Protein AF-A0A6I6WAJ8-F1 (afdb_monomer)

Structure (mmCIF, N/CA/C/O backbone):
data_AF-A0A6I6WAJ8-F1
#
_entry.id   AF-A0A6I6WAJ8-F1
#
loop_
_atom_site.group_PDB
_atom_site.id
_atom_site.type_symbol
_atom_site.label_atom_id
_atom_site.label_alt_id
_atom_site.label_comp_id
_atom_site.label_asym_id
_atom_site.label_entity_id
_atom_site.label_seq_id
_atom_site.pdbx_PDB_ins_code
_atom_site.Cartn_x
_atom_site.Cartn_y
_atom_site.Cartn_z
_atom_site.occupancy
_atom_site.B_iso_or_equiv
_atom_site.auth_seq_id
_atom_site.auth_comp_id
_atom_site.auth_asym_id
_atom_site.auth_atom_id
_atom_site.pdbx_PDB_model_num
ATOM 1 N N . MET A 1 1 ? 13.429 5.564 -51.798 1.00 54.94 1 MET A N 1
ATOM 2 C CA . MET A 1 1 ? 14.214 5.473 -50.543 1.00 54.94 1 MET A CA 1
ATOM 3 C C . MET A 1 1 ? 15.372 4.527 -50.793 1.00 54.94 1 MET A C 1
ATOM 5 O O . MET A 1 1 ? 15.115 3.480 -51.368 1.00 54.94 1 MET A O 1
ATOM 9 N N . SER A 1 2 ? 16.600 4.877 -50.400 1.00 64.56 2 SER A N 1
ATOM 10 C CA . SER A 1 2 ? 17.752 3.980 -50.581 1.00 64.56 2 SER A CA 1
ATOM 11 C C . SER A 1 2 ? 17.580 2.704 -49.758 1.00 64.56 2 SER A C 1
ATOM 13 O O . SER A 1 2 ? 17.279 2.802 -48.562 1.00 64.56 2 SER A O 1
ATOM 15 N N . SER A 1 3 ? 17.792 1.537 -50.358 1.00 79.81 3 SER A N 1
ATOM 16 C CA . SER A 1 3 ? 17.734 0.257 -49.648 1.00 79.81 3 SER A CA 1
ATOM 17 C C . SER A 1 3 ? 18.936 0.057 -48.709 1.00 79.81 3 SER A C 1
ATOM 19 O O . SER A 1 3 ? 19.960 0.735 -48.816 1.00 79.81 3 SER A O 1
ATOM 21 N N . ILE A 1 4 ? 18.827 -0.891 -47.766 1.00 84.06 4 ILE A N 1
ATOM 22 C CA . ILE A 1 4 ? 19.977 -1.307 -46.941 1.00 84.06 4 ILE A CA 1
ATOM 23 C C . ILE A 1 4 ? 21.114 -1.792 -47.846 1.00 84.06 4 ILE A C 1
ATOM 25 O O . ILE A 1 4 ? 22.253 -1.407 -47.611 1.00 84.06 4 ILE A O 1
ATOM 29 N N . ALA A 1 5 ? 20.790 -2.565 -48.892 1.00 84.94 5 ALA A N 1
ATOM 30 C CA . ALA A 1 5 ? 21.739 -3.116 -49.859 1.00 84.94 5 ALA A CA 1
ATOM 31 C C . ALA A 1 5 ? 22.588 -2.019 -50.525 1.00 84.94 5 ALA A C 1
ATOM 33 O O . ALA A 1 5 ? 23.814 -2.095 -50.492 1.00 84.94 5 ALA A O 1
ATOM 34 N N . GLU A 1 6 ? 21.959 -0.946 -51.010 1.00 85.31 6 GLU A N 1
ATOM 35 C CA . GLU A 1 6 ? 22.676 0.205 -51.580 1.00 85.31 6 GLU A CA 1
ATOM 36 C C . GLU A 1 6 ? 23.613 0.869 -50.563 1.00 85.31 6 GLU A C 1
ATOM 38 O O . GLU A 1 6 ? 24.744 1.227 -50.889 1.00 85.31 6 GLU A O 1
ATOM 43 N N . LYS A 1 7 ? 23.170 1.024 -49.307 1.00 85.56 7 LYS A N 1
ATOM 44 C CA . LYS A 1 7 ? 23.972 1.683 -48.262 1.00 85.56 7 LYS A CA 1
ATOM 45 C C . LYS A 1 7 ? 25.196 0.890 -47.824 1.00 85.56 7 LYS A C 1
ATOM 47 O O . LYS A 1 7 ? 26.139 1.487 -47.309 1.00 85.56 7 LYS A O 1
ATOM 52 N N . ILE A 1 8 ? 25.182 -0.420 -48.025 1.00 86.50 8 ILE A N 1
ATOM 53 C CA . ILE A 1 8 ? 26.307 -1.305 -47.722 1.00 86.50 8 ILE A CA 1
ATOM 54 C C . ILE A 1 8 ? 27.105 -1.703 -48.973 1.00 86.50 8 ILE A C 1
ATOM 56 O O . ILE A 1 8 ? 28.004 -2.534 -48.874 1.00 86.50 8 ILE A O 1
ATOM 60 N N . GLY A 1 9 ? 26.822 -1.083 -50.126 1.00 84.75 9 GLY A N 1
ATOM 61 C CA . GLY A 1 9 ? 27.586 -1.266 -51.364 1.00 84.75 9 GLY A CA 1
ATOM 62 C C . GLY A 1 9 ? 27.266 -2.548 -52.137 1.00 84.75 9 GLY A C 1
ATOM 63 O O . GLY A 1 9 ? 28.101 -3.006 -52.914 1.00 84.75 9 GLY A O 1
ATOM 64 N N . LEU A 1 10 ? 26.087 -3.137 -51.926 1.00 85.62 10 LEU A N 1
ATOM 65 C CA . LEU A 1 10 ? 25.586 -4.264 -52.715 1.00 85.62 10 LEU A CA 1
ATOM 66 C C . LEU A 1 10 ? 24.785 -3.755 -53.918 1.00 85.62 10 LEU A C 1
ATOM 68 O O . LEU A 1 10 ? 24.097 -2.737 -53.833 1.00 85.62 10 LEU A O 1
ATOM 72 N N . THR A 1 11 ? 24.857 -4.477 -55.036 1.00 82.56 11 THR A N 1
ATOM 73 C CA . THR A 1 11 ? 24.176 -4.107 -56.288 1.00 82.56 11 THR A CA 1
ATOM 74 C C . THR A 1 11 ? 22.718 -4.553 -56.311 1.00 82.56 11 THR A C 1
ATOM 76 O O . THR A 1 11 ? 21.916 -3.983 -57.046 1.00 82.56 11 THR A O 1
ATOM 79 N N . SER A 1 12 ? 22.356 -5.551 -55.501 1.00 83.31 12 SER A N 1
ATOM 80 C CA . SER A 1 12 ? 20.989 -6.062 -55.412 1.00 83.31 12 SER A CA 1
ATOM 81 C C . SER A 1 12 ? 20.637 -6.536 -54.003 1.00 83.31 12 SER A C 1
ATOM 83 O O . SER A 1 12 ? 21.470 -7.059 -53.263 1.00 83.31 12 SER A O 1
ATOM 85 N N . THR A 1 13 ? 19.355 -6.433 -53.650 1.00 81.94 13 THR A N 1
ATOM 86 C CA . THR A 1 13 ? 18.791 -7.002 -52.417 1.00 81.94 13 THR A CA 1
ATOM 87 C C . THR A 1 13 ? 18.845 -8.528 -52.393 1.00 81.94 13 THR A C 1
ATOM 89 O O . THR A 1 13 ? 18.877 -9.115 -51.312 1.00 81.94 13 THR A O 1
ATOM 92 N N . SER A 1 14 ? 18.918 -9.187 -53.554 1.00 84.75 14 SER A N 1
ATOM 93 C CA . SER A 1 14 ? 19.055 -10.646 -53.641 1.00 84.75 14 SER A CA 1
ATOM 94 C C . SER A 1 14 ? 20.337 -11.164 -52.984 1.00 84.75 14 SER A C 1
ATOM 96 O O . SER A 1 14 ? 20.337 -12.280 -52.472 1.00 84.75 14 SER A O 1
ATOM 98 N N . GLN A 1 15 ? 21.391 -10.345 -52.909 1.00 84.44 15 GLN A N 1
ATOM 99 C CA . GLN A 1 15 ? 22.654 -10.695 -52.244 1.00 84.44 15 GLN A CA 1
ATOM 100 C C . GLN A 1 15 ? 22.518 -10.817 -50.717 1.00 84.44 15 GLN A C 1
ATOM 102 O O . GLN A 1 15 ? 23.364 -11.417 -50.059 1.00 84.44 15 GLN A O 1
ATOM 107 N N . LEU A 1 16 ? 21.437 -10.286 -50.137 1.00 84.81 16 LEU A N 1
ATOM 108 C CA . LEU A 1 16 ? 21.122 -10.452 -48.717 1.00 84.81 16 LEU A CA 1
ATOM 109 C C . LEU A 1 16 ? 20.343 -11.742 -48.425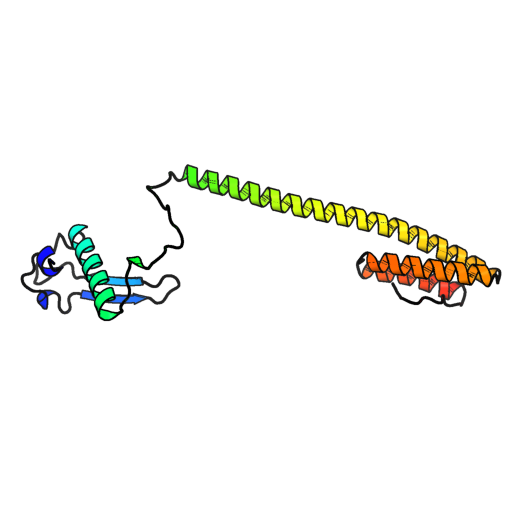 1.00 84.81 16 LEU A C 1
ATOM 111 O O . LEU A 1 16 ? 20.170 -12.107 -47.258 1.00 84.81 16 LEU A O 1
ATOM 115 N N . LYS A 1 17 ? 19.874 -12.457 -49.458 1.00 86.12 17 LYS A N 1
ATOM 116 C CA . LYS A 1 17 ? 19.094 -13.687 -49.289 1.00 86.12 17 LYS A CA 1
ATOM 117 C C . LYS A 1 17 ? 19.940 -14.754 -48.591 1.00 86.12 17 LYS A C 1
ATOM 119 O O . LYS A 1 17 ? 21.029 -15.097 -49.039 1.00 86.12 17 LYS A O 1
ATOM 124 N N . GLY A 1 18 ? 19.436 -15.273 -47.470 1.00 86.94 18 GLY A N 1
ATOM 125 C CA . GLY A 1 18 ? 20.151 -16.253 -46.644 1.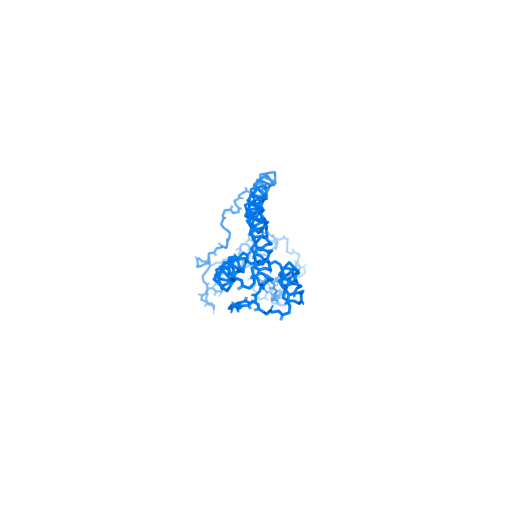00 86.94 18 GLY A CA 1
ATOM 126 C C . GLY A 1 18 ? 21.339 -15.683 -45.856 1.00 86.94 18 GLY A C 1
ATOM 127 O O . GLY A 1 18 ? 22.093 -16.449 -45.265 1.00 86.94 18 GLY A O 1
ATOM 128 N N . LYS A 1 19 ? 21.525 -14.355 -45.845 1.00 90.00 19 LYS A N 1
ATOM 129 C CA . LYS A 1 19 ? 22.564 -13.646 -45.068 1.00 90.00 19 LYS A CA 1
ATOM 130 C C . LYS A 1 19 ? 21.982 -12.771 -43.957 1.00 90.00 19 LYS A C 1
ATOM 132 O O . LYS A 1 19 ? 22.730 -12.092 -43.257 1.00 90.00 19 LYS A O 1
ATOM 137 N N . VAL A 1 20 ? 20.660 -12.787 -43.810 1.00 89.81 20 VAL A N 1
ATOM 138 C CA . VAL A 1 20 ? 19.909 -12.080 -42.775 1.00 89.81 20 VAL A CA 1
ATOM 139 C C . VAL A 1 20 ? 19.066 -13.097 -42.024 1.00 89.81 20 VAL A C 1
ATOM 141 O O . VAL A 1 20 ? 18.383 -13.913 -42.641 1.00 89.81 20 VAL A O 1
ATOM 144 N N . PHE A 1 21 ? 19.112 -13.028 -40.702 1.00 91.31 21 PHE A N 1
ATOM 145 C CA . PHE A 1 21 ? 18.298 -13.827 -39.801 1.00 91.31 21 PHE A CA 1
ATOM 146 C C . PHE A 1 21 ? 17.552 -12.898 -38.849 1.00 91.31 21 PHE A C 1
ATOM 148 O O . PHE A 1 21 ? 18.081 -11.866 -38.438 1.00 91.31 21 PHE A O 1
ATOM 155 N N . ALA A 1 22 ? 16.319 -13.249 -38.512 1.00 90.12 22 ALA A N 1
ATOM 156 C CA . ALA A 1 22 ? 15.481 -12.462 -37.629 1.00 90.12 22 ALA A CA 1
ATOM 157 C C . ALA A 1 22 ? 14.780 -13.390 -36.637 1.00 90.12 22 ALA A C 1
ATOM 159 O O . ALA A 1 22 ? 14.247 -14.420 -37.042 1.00 90.12 22 ALA A O 1
ATOM 160 N N . ASN A 1 23 ? 14.781 -13.016 -35.359 1.00 90.56 23 ASN A N 1
ATOM 161 C CA . ASN A 1 23 ? 14.080 -13.736 -34.304 1.00 90.56 23 ASN A CA 1
ATOM 162 C C . ASN A 1 23 ? 13.234 -12.778 -33.468 1.00 90.56 23 ASN A C 1
ATOM 164 O O . ASN A 1 23 ? 13.727 -11.733 -33.043 1.00 90.56 23 ASN A O 1
ATOM 168 N N . VAL A 1 24 ? 11.983 -13.148 -33.214 1.00 89.44 24 VAL A N 1
ATOM 169 C CA . VAL A 1 24 ? 11.065 -12.393 -32.356 1.00 89.44 24 VAL A CA 1
ATOM 170 C C . VAL A 1 24 ? 11.027 -13.073 -30.995 1.00 89.44 24 VAL A C 1
ATOM 172 O O . VAL A 1 24 ? 10.809 -14.278 -30.912 1.00 89.44 24 VAL A O 1
ATOM 175 N N . HIS A 1 25 ? 11.242 -12.302 -29.935 1.00 90.19 25 HIS A N 1
ATOM 176 C CA . HIS A 1 25 ? 11.090 -12.763 -28.563 1.00 90.19 25 HIS A CA 1
ATOM 177 C C . HIS A 1 25 ? 9.795 -12.212 -27.980 1.00 90.19 25 HIS A C 1
ATOM 179 O O . HIS A 1 25 ? 9.580 -10.999 -27.997 1.00 90.19 25 HIS A O 1
ATOM 185 N N . ASP A 1 26 ? 8.975 -13.111 -27.442 1.00 86.81 26 ASP A N 1
ATOM 186 C CA . ASP A 1 26 ? 7.779 -12.791 -26.667 1.00 86.81 26 ASP A CA 1
ATOM 187 C C . ASP A 1 26 ? 8.107 -12.966 -25.177 1.00 86.81 26 ASP A C 1
ATOM 189 O O . ASP A 1 26 ? 8.059 -14.059 -24.619 1.00 86.81 26 ASP A O 1
ATOM 193 N N . GLN A 1 27 ? 8.616 -11.893 -24.580 1.00 85.69 27 GLN A N 1
ATOM 194 C CA . GLN A 1 27 ? 9.022 -11.784 -23.174 1.00 85.69 27 GLN A CA 1
ATOM 195 C C . GLN A 1 27 ? 8.395 -10.505 -22.601 1.00 85.69 27 GLN A C 1
ATOM 197 O O . GLN A 1 27 ? 7.780 -9.747 -23.348 1.00 85.69 27 GLN A O 1
ATOM 202 N N . ASP A 1 28 ? 8.627 -10.195 -21.321 1.00 82.19 28 ASP A N 1
ATOM 203 C CA . ASP A 1 28 ? 8.127 -8.965 -20.670 1.00 82.19 28 ASP A CA 1
ATOM 204 C C . ASP A 1 28 ? 8.450 -7.670 -21.448 1.00 82.19 28 ASP A C 1
ATOM 206 O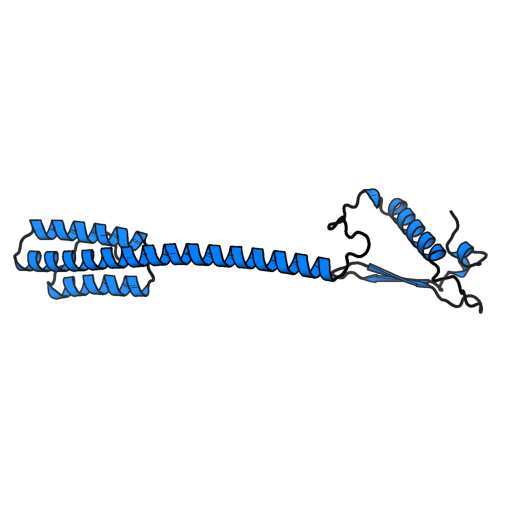 O . ASP A 1 28 ? 7.745 -6.669 -21.331 1.00 82.19 28 ASP A O 1
ATOM 210 N N . ASN A 1 29 ? 9.497 -7.693 -22.281 1.00 82.06 29 ASN A N 1
ATOM 211 C CA . ASN A 1 29 ? 9.776 -6.684 -23.299 1.00 82.06 29 ASN A CA 1
ATOM 212 C C . ASN A 1 29 ? 9.870 -7.345 -24.691 1.00 82.06 29 ASN A C 1
ATOM 214 O O . ASN A 1 29 ? 10.959 -7.808 -25.065 1.00 82.06 29 ASN A O 1
ATOM 218 N N . PRO A 1 30 ? 8.766 -7.403 -25.462 1.00 85.62 30 PRO A N 1
ATOM 219 C CA . PRO A 1 30 ? 8.764 -8.010 -26.787 1.00 85.62 30 PRO A CA 1
ATOM 220 C C . PRO A 1 30 ? 9.744 -7.300 -27.723 1.00 85.62 30 PRO A C 1
ATOM 222 O O . PRO A 1 30 ? 9.671 -6.086 -27.922 1.00 85.62 30 PRO A O 1
ATOM 225 N N . HIS A 1 31 ? 10.685 -8.045 -28.303 1.00 87.31 31 HIS A N 1
ATOM 226 C CA . HIS A 1 31 ? 11.736 -7.460 -29.136 1.00 87.31 31 HIS A CA 1
ATOM 227 C C . HIS A 1 31 ? 12.110 -8.340 -30.331 1.00 87.31 31 HIS A C 1
ATOM 229 O O . HIS A 1 31 ? 12.002 -9.564 -30.305 1.00 87.31 31 HIS A O 1
ATOM 235 N N . LEU A 1 32 ? 12.571 -7.685 -31.399 1.00 87.81 32 LEU A N 1
ATOM 236 C CA . LEU A 1 32 ? 13.037 -8.312 -32.631 1.00 87.81 32 LEU A CA 1
ATOM 237 C C . LEU A 1 32 ? 14.564 -8.225 -32.704 1.00 87.81 32 LEU A C 1
ATOM 239 O O . LEU A 1 32 ? 15.128 -7.134 -32.805 1.00 87.81 32 LEU A O 1
ATOM 243 N N . ASN A 1 33 ? 15.220 -9.379 -32.731 1.00 89.75 33 ASN A N 1
ATOM 244 C CA . ASN A 1 33 ? 16.647 -9.498 -32.987 1.00 89.75 33 ASN A CA 1
ATOM 245 C C . ASN A 1 33 ? 16.873 -9.715 -34.482 1.00 89.75 33 ASN A C 1
ATOM 247 O O . ASN A 1 33 ? 16.390 -10.693 -35.044 1.00 89.75 33 ASN A O 1
ATOM 251 N N . VAL A 1 34 ? 17.617 -8.815 -35.129 1.00 88.69 34 VAL A N 1
ATOM 252 C CA . VAL A 1 34 ? 17.998 -8.939 -36.544 1.00 88.69 34 VAL A CA 1
ATOM 253 C C . VAL A 1 34 ? 19.509 -9.101 -36.637 1.00 88.69 34 VAL A C 1
ATOM 255 O O . VAL A 1 34 ? 20.263 -8.223 -36.224 1.00 88.69 34 VAL A O 1
ATOM 258 N N . MET A 1 35 ? 19.946 -10.217 -37.208 1.00 90.06 35 MET A N 1
ATOM 259 C CA . MET A 1 35 ? 21.342 -10.523 -37.488 1.00 90.06 35 MET A CA 1
ATOM 260 C C . MET A 1 35 ? 21.595 -10.409 -38.990 1.00 90.06 35 MET A C 1
ATOM 262 O O . MET A 1 35 ? 20.858 -10.968 -39.800 1.00 90.06 35 MET A O 1
ATOM 266 N N . VAL A 1 36 ? 22.657 -9.702 -39.368 1.00 89.19 36 VAL A N 1
ATOM 267 C CA . VAL A 1 36 ? 23.098 -9.570 -40.760 1.00 89.19 36 VAL A CA 1
ATOM 268 C C . VAL A 1 36 ? 24.556 -9.997 -40.836 1.00 89.19 36 VAL A C 1
ATOM 270 O O . VAL A 1 36 ? 25.374 -9.534 -40.041 1.00 89.19 36 VAL A O 1
ATOM 273 N N . SER A 1 37 ? 24.887 -10.879 -41.780 1.00 91.19 37 SER A N 1
ATOM 274 C CA . SER A 1 37 ? 26.267 -11.321 -41.978 1.00 91.19 37 SER A CA 1
ATOM 275 C C . SER A 1 37 ? 27.174 -10.133 -42.298 1.00 91.19 37 SER A C 1
ATOM 277 O O . SER A 1 37 ? 26.913 -9.368 -43.228 1.00 91.19 37 SER A O 1
ATOM 279 N N . ARG A 1 38 ? 28.278 -10.009 -41.555 1.00 90.50 38 ARG A N 1
ATOM 280 C CA . ARG A 1 38 ? 29.331 -9.014 -41.816 1.00 90.50 38 ARG A CA 1
ATOM 281 C C . ARG A 1 38 ? 30.080 -9.316 -43.114 1.00 90.50 38 ARG A C 1
ATOM 283 O O . ARG A 1 38 ? 30.560 -8.392 -43.759 1.00 90.50 38 ARG A O 1
ATOM 290 N N . VAL A 1 39 ? 30.200 -10.593 -43.480 1.00 90.62 39 VAL A N 1
ATOM 291 C CA . VAL A 1 39 ? 30.902 -11.042 -44.689 1.00 90.62 39 VAL A CA 1
ATOM 292 C C . VAL A 1 39 ? 29.878 -11.549 -45.698 1.00 90.62 39 VAL A C 1
ATOM 294 O O . VAL A 1 39 ? 29.123 -12.481 -45.412 1.00 90.62 39 VAL A O 1
ATOM 297 N N . ILE A 1 40 ? 29.845 -10.928 -46.875 1.00 88.81 40 ILE A N 1
ATOM 298 C CA . ILE A 1 40 ? 28.943 -11.278 -47.979 1.00 88.81 40 ILE A CA 1
ATOM 299 C C . ILE A 1 40 ? 29.791 -11.398 -49.242 1.00 88.81 40 ILE A C 1
ATOM 301 O O . ILE A 1 40 ? 30.607 -10.522 -49.520 1.00 88.81 40 ILE A O 1
ATOM 305 N N . ASP A 1 41 ? 29.650 -12.511 -49.963 1.00 85.50 41 ASP A N 1
ATOM 306 C CA . ASP A 1 41 ? 30.397 -12.808 -51.195 1.00 85.50 41 ASP A CA 1
ATOM 307 C C . ASP A 1 41 ? 31.924 -12.618 -51.053 1.00 85.50 41 ASP A C 1
ATOM 309 O O . ASP A 1 41 ? 32.594 -12.062 -51.920 1.00 85.50 41 ASP A O 1
ATOM 313 N N . GLY A 1 42 ? 32.478 -13.032 -49.905 1.00 86.75 42 GLY A N 1
ATOM 314 C CA . GLY A 1 42 ? 33.910 -12.922 -49.599 1.00 86.75 42 GLY A CA 1
ATOM 315 C C . GLY A 1 42 ? 34.390 -11.513 -49.225 1.00 86.75 42 GLY A C 1
ATOM 316 O O . GLY A 1 42 ? 35.577 -11.330 -48.967 1.00 86.75 42 GLY A O 1
ATOM 317 N N . LYS A 1 43 ? 33.497 -10.517 -49.153 1.00 88.56 43 LYS A N 1
ATOM 318 C CA . LYS A 1 43 ? 33.826 -9.135 -48.778 1.00 88.56 43 LYS A CA 1
ATOM 319 C C . LYS A 1 43 ? 33.299 -8.797 -47.390 1.00 88.56 43 LYS A C 1
ATOM 321 O O . LYS A 1 43 ? 32.132 -9.030 -47.079 1.00 88.56 43 LYS A O 1
ATOM 326 N N . ALA A 1 44 ? 34.155 -8.206 -46.560 1.00 90.38 44 ALA A N 1
ATOM 327 C CA . ALA A 1 44 ? 33.759 -7.676 -45.262 1.00 90.38 44 ALA A CA 1
ATOM 328 C C . ALA A 1 44 ? 33.076 -6.309 -45.426 1.00 90.38 44 ALA A C 1
ATOM 330 O O . ALA A 1 44 ? 33.663 -5.356 -45.937 1.00 90.38 44 ALA A O 1
ATOM 331 N N . ILE A 1 45 ? 31.835 -6.203 -44.960 1.00 91.31 45 ILE A N 1
ATOM 332 C CA . ILE A 1 45 ? 31.037 -4.981 -45.022 1.00 91.31 45 ILE A CA 1
ATOM 333 C C . ILE A 1 45 ? 31.345 -4.123 -43.795 1.00 91.31 45 ILE A C 1
ATOM 335 O O . ILE A 1 45 ? 30.732 -4.276 -42.738 1.00 91.31 45 ILE A O 1
ATOM 339 N N . ALA A 1 46 ? 32.291 -3.195 -43.942 1.00 86.56 46 ALA A N 1
ATOM 340 C CA . ALA A 1 46 ? 32.748 -2.332 -42.852 1.00 86.56 46 ALA A CA 1
ATOM 341 C C . ALA A 1 46 ? 31.666 -1.374 -42.315 1.00 86.56 46 ALA A C 1
ATOM 343 O O . ALA A 1 46 ? 31.694 -1.017 -41.142 1.00 86.56 46 ALA A O 1
ATOM 344 N N . ASN A 1 47 ? 30.704 -0.983 -43.156 1.00 89.06 47 ASN A N 1
ATOM 345 C CA . ASN A 1 47 ? 29.733 0.071 -42.839 1.00 89.06 47 ASN A CA 1
ATOM 346 C C . ASN A 1 47 ? 28.411 -0.452 -42.254 1.00 89.06 47 ASN A C 1
ATOM 348 O O . ASN A 1 47 ? 27.507 0.340 -42.001 1.00 89.06 47 ASN A O 1
ATOM 352 N N . LEU A 1 48 ? 28.271 -1.769 -42.065 1.00 88.50 48 LEU A N 1
ATOM 353 C CA . LEU A 1 48 ? 27.005 -2.411 -41.687 1.00 88.50 48 LEU A CA 1
ATOM 354 C C . LEU A 1 48 ? 26.422 -1.870 -40.366 1.00 88.50 48 LEU A C 1
ATOM 356 O O . LEU A 1 48 ? 25.209 -1.746 -40.223 1.00 88.50 48 LEU A O 1
ATOM 360 N N . ASP A 1 49 ? 27.293 -1.520 -39.424 1.00 88.31 49 ASP A N 1
ATOM 361 C CA . ASP A 1 49 ? 26.995 -1.019 -38.078 1.00 88.31 49 ASP A CA 1
ATOM 362 C C . ASP A 1 49 ? 26.937 0.516 -37.993 1.00 88.31 49 ASP A C 1
ATOM 364 O O . ASP A 1 49 ? 26.678 1.087 -36.931 1.00 88.31 49 ASP A O 1
ATOM 368 N N . GLN A 1 50 ? 27.130 1.222 -39.110 1.00 90.94 50 GLN A N 1
ATOM 369 C CA . GLN A 1 50 ? 27.060 2.677 -39.108 1.00 90.94 50 GLN A CA 1
ATOM 370 C C . GLN A 1 50 ? 25.630 3.171 -38.879 1.00 90.94 50 GLN A C 1
ATOM 372 O O . GLN A 1 50 ? 24.649 2.639 -39.407 1.00 90.94 50 GLN A O 1
ATOM 377 N N . LYS A 1 51 ? 25.514 4.297 -38.162 1.00 90.00 51 LYS A N 1
ATOM 378 C CA . LYS A 1 51 ? 24.229 4.952 -37.853 1.00 90.00 51 LYS A CA 1
ATOM 379 C C . LYS A 1 51 ? 23.363 5.193 -39.092 1.00 90.00 51 LYS A C 1
ATOM 381 O O . LYS A 1 51 ? 22.140 5.120 -39.003 1.00 90.00 51 LYS A O 1
ATOM 386 N N . ALA A 1 52 ? 23.982 5.462 -40.242 1.00 88.19 52 ALA A N 1
ATOM 387 C CA . ALA A 1 52 ? 23.274 5.661 -41.501 1.00 88.19 52 ALA A CA 1
ATOM 388 C C . ALA A 1 52 ? 22.520 4.398 -41.959 1.00 88.19 52 ALA A C 1
ATOM 390 O O . ALA A 1 52 ? 21.353 4.502 -42.343 1.00 88.19 52 ALA A O 1
ATOM 391 N N . VAL A 1 53 ? 23.153 3.221 -41.871 1.00 89.44 53 VAL A N 1
ATOM 392 C CA . VAL A 1 53 ? 22.556 1.924 -42.235 1.00 89.44 53 VAL A CA 1
ATOM 393 C C . VAL A 1 53 ? 21.450 1.554 -41.250 1.00 89.44 53 VAL A C 1
ATOM 395 O O . VAL A 1 53 ? 20.327 1.270 -41.665 1.00 89.44 53 VAL A O 1
ATOM 398 N N . ILE A 1 54 ? 21.723 1.672 -39.946 1.00 90.12 54 ILE A N 1
ATOM 399 C CA . ILE A 1 54 ? 20.733 1.426 -38.884 1.00 90.12 54 ILE A CA 1
ATOM 400 C C . ILE A 1 54 ? 19.510 2.338 -39.058 1.00 90.12 54 ILE A C 1
ATOM 402 O O . ILE A 1 54 ? 18.369 1.902 -38.910 1.00 90.12 54 ILE A O 1
ATOM 406 N N . GLY A 1 55 ? 19.727 3.608 -39.409 1.00 91.38 55 GLY A N 1
ATOM 407 C CA . GLY A 1 55 ? 18.650 4.561 -39.665 1.00 91.38 55 GLY A CA 1
ATOM 408 C C . GLY A 1 55 ? 17.771 4.165 -40.852 1.00 91.38 55 GLY A C 1
ATOM 409 O O . GLY A 1 55 ? 16.552 4.315 -40.779 1.00 91.38 55 GLY A O 1
ATOM 410 N N . VAL A 1 56 ? 18.362 3.638 -41.931 1.00 91.19 56 VAL A N 1
ATOM 411 C CA . VAL A 1 56 ? 17.596 3.089 -43.062 1.00 91.19 56 VAL A CA 1
ATOM 412 C C . VAL A 1 56 ? 16.798 1.866 -42.624 1.00 91.19 56 VAL A C 1
ATOM 414 O O . VAL A 1 56 ? 15.605 1.816 -42.903 1.00 91.19 56 VAL A O 1
ATOM 417 N N . ALA A 1 57 ? 17.406 0.936 -41.884 1.00 89.00 57 ALA A N 1
ATOM 418 C CA . ALA A 1 57 ? 16.719 -0.259 -41.400 1.00 89.00 57 ALA A CA 1
ATOM 419 C C . ALA A 1 57 ? 15.485 0.080 -40.549 1.00 89.00 57 ALA A C 1
ATOM 421 O O . ALA A 1 57 ? 14.401 -0.436 -40.810 1.00 89.00 57 ALA A O 1
ATOM 422 N N . LYS A 1 58 ? 15.621 1.016 -39.599 1.00 89.56 58 LYS A N 1
ATOM 423 C CA . LYS A 1 58 ? 14.504 1.480 -38.762 1.00 89.56 58 LYS A CA 1
ATOM 424 C C . LYS A 1 58 ? 13.377 2.096 -39.589 1.00 89.56 58 LYS A C 1
ATOM 426 O O . LYS A 1 58 ? 12.226 1.723 -39.408 1.00 89.56 58 LYS A O 1
ATOM 431 N N . ARG A 1 59 ? 13.698 2.995 -40.528 1.00 91.25 59 ARG A N 1
ATOM 432 C CA . ARG A 1 59 ? 12.684 3.625 -41.392 1.00 91.25 59 ARG A CA 1
ATOM 433 C C . ARG A 1 59 ? 11.969 2.610 -42.278 1.00 91.25 59 ARG A C 1
ATOM 435 O O . ARG A 1 59 ? 10.752 2.677 -42.399 1.00 91.25 59 ARG A O 1
ATOM 442 N N . SER A 1 60 ? 12.708 1.671 -42.867 1.00 89.56 60 SER A N 1
ATOM 443 C CA . SER A 1 60 ? 12.129 0.600 -43.683 1.00 89.56 60 SER A CA 1
ATOM 444 C C . SER A 1 60 ? 11.209 -0.300 -42.860 1.00 89.56 60 SER A C 1
ATOM 446 O O . SER A 1 60 ? 10.131 -0.649 -43.331 1.00 89.56 60 SER A O 1
ATOM 448 N N . PHE A 1 61 ? 11.593 -0.625 -41.620 1.00 88.88 61 PHE A N 1
ATOM 449 C CA . PHE A 1 61 ? 10.740 -1.370 -40.696 1.00 88.88 61 PHE A CA 1
ATOM 450 C C . PHE A 1 61 ? 9.451 -0.602 -40.380 1.00 88.88 61 PHE A C 1
ATOM 452 O O . PHE A 1 61 ? 8.369 -1.138 -40.594 1.00 88.88 61 PHE A O 1
ATOM 459 N N . THR A 1 62 ? 9.546 0.670 -39.974 1.00 90.81 62 THR A N 1
ATOM 460 C CA . THR A 1 62 ? 8.373 1.519 -39.702 1.00 90.81 62 THR A CA 1
ATOM 461 C C . THR A 1 62 ? 7.446 1.622 -40.916 1.00 90.81 62 THR A C 1
ATOM 463 O O . THR A 1 62 ? 6.239 1.455 -40.777 1.00 90.81 62 THR A O 1
ATOM 466 N N . ALA A 1 63 ? 7.993 1.829 -42.118 1.00 91.62 63 ALA A N 1
ATOM 467 C CA . ALA A 1 63 ? 7.202 1.893 -43.346 1.00 91.62 63 ALA A CA 1
ATOM 468 C C . ALA A 1 63 ? 6.507 0.557 -43.671 1.00 91.62 63 ALA A C 1
ATOM 470 O O . ALA A 1 63 ? 5.357 0.548 -44.106 1.00 91.62 63 ALA A O 1
ATOM 471 N N . SER A 1 64 ? 7.187 -0.572 -43.443 1.00 90.50 64 SER A N 1
ATOM 472 C CA . SER A 1 64 ? 6.624 -1.913 -43.635 1.00 90.50 64 SER A CA 1
ATOM 473 C C . SER A 1 64 ? 5.493 -2.198 -42.644 1.00 90.50 64 SER A C 1
ATOM 475 O O . SER A 1 64 ? 4.442 -2.688 -43.045 1.00 90.50 64 SER A O 1
ATOM 477 N N . VAL A 1 65 ? 5.679 -1.851 -41.367 1.00 90.75 65 VAL A N 1
ATOM 478 C CA . VAL A 1 65 ? 4.663 -2.007 -40.313 1.00 90.75 65 VAL A CA 1
ATOM 479 C C . VAL A 1 65 ? 3.428 -1.156 -40.607 1.00 90.75 65 VAL A C 1
ATOM 481 O O . VAL A 1 65 ? 2.314 -1.666 -40.531 1.00 90.75 65 VAL A O 1
ATOM 484 N N . LEU A 1 66 ? 3.605 0.095 -41.036 1.00 92.88 66 LEU A N 1
ATOM 485 C CA . LEU A 1 66 ? 2.482 0.941 -41.438 1.00 92.88 66 LEU A CA 1
ATOM 486 C C . LEU A 1 66 ? 1.722 0.338 -42.629 1.00 92.88 66 LEU A C 1
ATOM 488 O O . LEU A 1 66 ? 0.498 0.270 -42.613 1.00 92.88 66 LEU A O 1
ATOM 492 N N . LYS A 1 67 ? 2.443 -0.147 -43.648 1.00 95.12 67 LYS A N 1
ATOM 493 C CA . LYS A 1 67 ? 1.844 -0.713 -44.865 1.00 95.12 67 LYS A CA 1
ATOM 494 C C . LYS A 1 67 ? 1.104 -2.032 -44.625 1.00 95.12 67 LYS A C 1
ATOM 496 O O . LYS A 1 67 ? 0.060 -2.249 -45.228 1.00 95.12 67 LYS A O 1
ATOM 501 N N . HIS A 1 68 ? 1.677 -2.931 -43.827 1.00 94.38 68 HIS A N 1
ATOM 502 C CA . HIS A 1 68 ? 1.185 -4.305 -43.685 1.00 94.38 68 HIS A CA 1
ATOM 503 C C . HIS A 1 68 ? 0.347 -4.528 -42.424 1.00 94.38 68 HIS A C 1
ATOM 505 O O . HIS A 1 68 ? -0.536 -5.379 -42.443 1.00 94.38 68 HIS A O 1
ATOM 511 N N . CYS A 1 69 ? 0.601 -3.770 -41.356 1.00 92.31 69 CYS A N 1
ATOM 512 C CA . CYS A 1 69 ? -0.102 -3.902 -40.079 1.00 92.31 69 CYS A CA 1
ATOM 513 C C . CYS A 1 69 ? -1.016 -2.706 -39.773 1.00 92.31 69 CYS A C 1
ATOM 515 O O . CYS A 1 69 ? -1.783 -2.774 -38.819 1.00 92.31 69 CYS A O 1
ATOM 517 N N . GLY A 1 70 ? -0.926 -1.602 -40.528 1.00 92.44 70 GLY A N 1
ATOM 518 C CA . GLY A 1 70 ? -1.725 -0.394 -40.287 1.00 92.44 70 GLY A CA 1
ATOM 519 C C . GLY A 1 70 ? -1.357 0.364 -39.005 1.00 92.44 70 GLY A C 1
ATOM 520 O O . GLY A 1 70 ? -2.116 1.224 -38.571 1.00 92.44 70 GLY A O 1
ATOM 521 N N . LEU A 1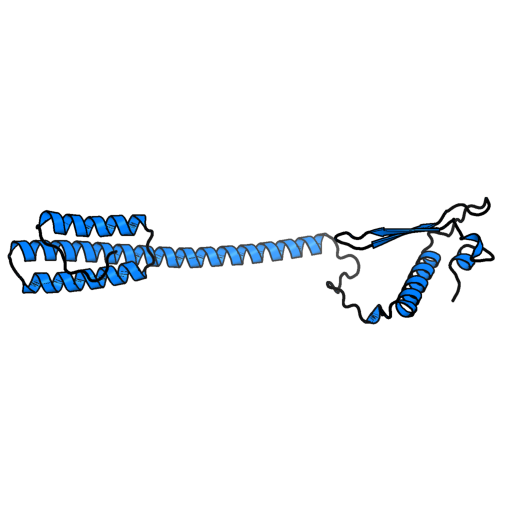 71 ? -0.216 0.049 -38.384 1.00 90.69 71 LEU A N 1
ATOM 522 C CA . LEU A 1 71 ? 0.227 0.670 -37.134 1.00 90.69 71 LEU A CA 1
ATOM 523 C C . LEU A 1 71 ? 1.122 1.878 -37.429 1.00 90.69 71 LEU A C 1
ATOM 525 O O . LEU A 1 71 ? 2.180 1.735 -38.047 1.00 90.69 71 LEU A O 1
ATOM 529 N N . ASP A 1 72 ? 0.717 3.056 -36.953 1.00 90.12 72 ASP A N 1
ATOM 530 C CA . ASP A 1 72 ? 1.505 4.285 -37.059 1.00 90.12 72 ASP A CA 1
ATOM 531 C C . ASP A 1 72 ? 2.263 4.562 -35.756 1.00 90.12 72 ASP A C 1
ATOM 533 O O . ASP A 1 72 ? 1.676 4.612 -34.675 1.00 90.12 72 ASP A O 1
ATOM 537 N N . VAL A 1 73 ? 3.568 4.818 -35.861 1.00 85.69 73 VAL A N 1
ATOM 538 C CA . VAL A 1 73 ? 4.407 5.233 -34.730 1.00 85.69 73 VAL A CA 1
ATOM 539 C C . VAL A 1 73 ? 3.928 6.546 -34.107 1.00 85.69 73 VAL A C 1
ATOM 541 O O . VAL A 1 73 ? 4.121 6.748 -32.912 1.00 85.69 73 VAL A O 1
ATOM 544 N N . SER A 1 74 ? 3.285 7.425 -34.886 1.00 86.94 74 SER A N 1
ATOM 545 C CA . SER A 1 74 ? 2.758 8.702 -34.385 1.00 86.94 74 SER A CA 1
ATOM 546 C C . SER A 1 74 ? 1.616 8.522 -33.376 1.00 86.94 74 SER A C 1
ATOM 548 O O . SER A 1 74 ? 1.406 9.386 -32.529 1.00 86.94 74 SER A O 1
ATOM 550 N N . SER A 1 75 ? 0.924 7.378 -33.429 1.00 87.75 75 SER A N 1
ATOM 551 C CA . SER A 1 75 ? -0.167 7.029 -32.513 1.00 87.75 75 SER A CA 1
ATOM 552 C C . SER A 1 75 ? 0.309 6.474 -31.165 1.00 87.75 75 SER A C 1
ATOM 554 O O . SER A 1 75 ? -0.495 6.309 -30.249 1.00 87.75 75 SER A O 1
ATOM 556 N N . TYR A 1 76 ? 1.609 6.194 -31.013 1.00 85.62 76 TYR A N 1
ATOM 557 C CA . TYR A 1 76 ? 2.165 5.672 -29.769 1.00 85.62 76 TYR A CA 1
ATOM 558 C C . TYR A 1 76 ? 2.456 6.792 -28.763 1.00 85.62 76 TYR A C 1
ATOM 560 O O . TYR A 1 76 ? 3.328 7.636 -28.981 1.00 85.62 76 TYR A O 1
ATOM 568 N N . THR A 1 77 ? 1.788 6.736 -27.611 1.00 84.19 77 THR A N 1
ATOM 569 C CA . THR A 1 77 ? 2.080 7.600 -26.462 1.00 84.19 77 THR A CA 1
ATOM 570 C C . THR A 1 77 ? 3.012 6.865 -25.494 1.00 84.19 77 THR A C 1
ATOM 572 O O . THR A 1 77 ? 2.597 5.877 -24.886 1.00 84.19 77 THR A O 1
ATOM 575 N N . PRO A 1 78 ? 4.268 7.309 -25.313 1.00 82.62 78 PRO A N 1
ATOM 576 C CA . PRO A 1 78 ? 5.190 6.655 -24.392 1.00 82.62 78 PRO A CA 1
ATOM 577 C C . PRO A 1 78 ? 4.739 6.818 -22.935 1.00 82.62 78 PRO A C 1
ATOM 579 O O . PRO A 1 78 ? 4.354 7.908 -22.516 1.00 82.62 78 PRO A O 1
ATOM 582 N N . LEU A 1 79 ? 4.880 5.749 -22.140 1.00 80.12 79 LEU A N 1
ATOM 583 C CA . LEU A 1 79 ? 4.587 5.741 -20.695 1.00 80.12 79 LEU A CA 1
ATOM 584 C C . LEU A 1 79 ? 5.415 6.771 -19.911 1.00 80.12 79 LEU A C 1
ATOM 586 O O . LEU A 1 79 ? 4.992 7.259 -18.866 1.00 80.12 79 LEU A O 1
ATOM 590 N N . GLN A 1 80 ? 6.609 7.088 -20.415 1.00 72.50 80 GLN A N 1
ATOM 591 C CA . GLN A 1 80 ? 7.505 8.087 -19.852 1.00 72.50 80 GLN A CA 1
ATOM 592 C C . GLN A 1 80 ? 7.933 9.061 -20.949 1.00 72.50 80 GLN A C 1
ATOM 594 O O . GLN A 1 80 ? 8.643 8.702 -21.890 1.00 72.50 80 GLN A O 1
ATOM 599 N N . THR A 1 81 ? 7.509 10.314 -20.819 1.00 65.81 81 THR A N 1
ATOM 600 C CA . THR A 1 81 ? 8.037 11.449 -21.582 1.00 65.81 81 THR A CA 1
ATOM 601 C C . THR A 1 81 ? 9.143 12.131 -20.767 1.00 65.81 81 THR A C 1
ATOM 603 O O . THR A 1 81 ? 9.272 11.905 -19.566 1.00 65.81 81 THR A O 1
ATOM 606 N N . ASN A 1 82 ? 9.984 12.955 -21.398 1.00 56.69 82 ASN A N 1
ATOM 607 C CA . ASN A 1 82 ? 11.058 13.695 -20.715 1.00 56.69 82 ASN A CA 1
ATOM 608 C C . ASN A 1 82 ? 12.181 12.848 -20.081 1.00 56.69 82 ASN A C 1
ATOM 610 O O . ASN A 1 82 ? 12.832 13.298 -19.139 1.00 56.69 82 ASN A O 1
ATOM 614 N N . LEU A 1 83 ? 12.534 11.702 -20.677 1.00 60.91 83 LEU A N 1
ATOM 615 C CA . LEU A 1 83 ? 13.847 11.049 -20.489 1.00 60.91 83 LEU A CA 1
ATOM 616 C C . LEU A 1 83 ? 14.995 11.881 -21.121 1.00 60.91 83 LEU A C 1
ATOM 618 O O . LEU A 1 83 ? 15.892 11.337 -21.761 1.00 60.91 83 LEU A O 1
ATOM 622 N N . GLY A 1 84 ? 14.918 13.215 -21.025 1.00 58.41 84 GLY A N 1
ATOM 623 C CA . GLY A 1 84 ? 15.778 14.180 -21.710 1.00 58.41 84 GLY A CA 1
ATOM 624 C C . GLY A 1 84 ? 17.275 13.951 -21.473 1.00 58.41 84 GLY A C 1
ATOM 625 O O . GLY A 1 84 ? 17.664 13.188 -20.591 1.00 58.41 84 GLY A O 1
ATOM 626 N N . LYS A 1 85 ? 18.113 14.619 -22.291 1.00 58.06 85 LYS A N 1
ATOM 627 C CA . LYS A 1 85 ? 19.593 14.540 -22.301 1.00 58.06 85 LYS A CA 1
ATOM 628 C C . LYS A 1 85 ? 20.151 14.198 -20.914 1.00 58.06 85 LYS A C 1
ATOM 630 O O . LYS A 1 85 ? 20.017 15.031 -20.028 1.00 58.06 85 LYS A O 1
ATOM 635 N N . ARG A 1 86 ? 20.747 12.995 -20.779 1.00 59.94 86 ARG A N 1
ATOM 636 C CA . ARG A 1 86 ? 21.409 12.437 -19.576 1.00 59.94 86 ARG A CA 1
ATOM 637 C C . ARG A 1 86 ? 21.358 13.398 -18.380 1.00 59.94 86 ARG A C 1
ATOM 639 O O . ARG A 1 86 ? 22.262 14.219 -18.226 1.00 59.94 86 ARG A O 1
ATOM 646 N N . GLN A 1 87 ? 20.322 13.300 -17.545 1.00 60.00 87 GLN A N 1
ATOM 647 C CA . GLN A 1 87 ? 20.409 13.897 -16.214 1.00 60.00 87 GLN A CA 1
ATOM 648 C C . GLN A 1 87 ? 21.623 13.284 -15.513 1.00 60.00 87 GLN A C 1
ATOM 650 O O . GLN A 1 87 ? 21.868 12.080 -15.627 1.00 60.00 87 GLN A O 1
ATOM 655 N N . ALA A 1 88 ? 22.423 14.111 -14.846 1.00 69.69 88 ALA A N 1
ATOM 656 C CA . ALA A 1 88 ? 23.555 13.599 -14.093 1.00 69.69 88 ALA A CA 1
ATOM 657 C C . ALA A 1 88 ? 23.024 12.679 -12.983 1.00 69.69 88 ALA A C 1
ATOM 659 O O . ALA A 1 88 ? 22.047 13.026 -12.319 1.00 69.69 88 ALA A O 1
ATOM 660 N N . ASN A 1 89 ? 23.655 11.518 -12.777 1.00 74.12 89 ASN A N 1
ATOM 661 C CA . ASN A 1 89 ? 23.178 10.502 -11.829 1.00 74.12 89 ASN A CA 1
ATOM 662 C C . ASN A 1 89 ? 22.862 11.074 -10.435 1.00 74.12 89 ASN A C 1
ATOM 664 O O . ASN A 1 89 ? 21.907 10.628 -9.806 1.00 74.12 89 ASN A O 1
ATOM 668 N N . TRP A 1 90 ? 23.599 12.096 -9.982 1.00 77.62 90 TRP A N 1
ATOM 669 C CA . TRP A 1 90 ? 23.365 12.747 -8.690 1.00 77.62 90 TRP A CA 1
ATOM 670 C C . TRP A 1 90 ? 21.989 13.427 -8.589 1.00 77.62 90 TRP A C 1
ATOM 672 O O . TRP A 1 90 ? 21.369 13.378 -7.534 1.00 77.62 90 TRP A O 1
ATOM 682 N N . GLN A 1 91 ? 21.459 13.996 -9.677 1.00 80.88 91 GLN A N 1
ATOM 683 C CA . GLN A 1 91 ? 20.139 14.643 -9.683 1.00 80.88 91 GLN A CA 1
ATOM 684 C C . GLN A 1 91 ? 19.011 13.614 -9.566 1.00 80.88 91 GLN A C 1
ATOM 686 O O . GLN A 1 91 ? 18.011 13.851 -8.889 1.00 80.88 91 GLN A O 1
ATOM 691 N N . LEU A 1 92 ? 19.183 12.458 -10.216 1.00 78.06 92 LEU A N 1
ATOM 692 C CA . LEU A 1 92 ? 18.260 11.329 -10.102 1.00 78.06 92 LEU A CA 1
ATOM 693 C C . LEU A 1 92 ? 18.293 10.743 -8.688 1.00 78.06 92 LEU A C 1
ATOM 695 O O . LEU A 1 92 ? 17.238 10.504 -8.107 1.00 78.06 92 LEU A O 1
ATOM 699 N N . GLN A 1 93 ? 19.490 10.572 -8.120 1.00 83.38 93 GLN A N 1
ATOM 700 C CA . GLN A 1 93 ? 19.675 10.087 -6.750 1.00 83.38 93 GLN A CA 1
ATOM 701 C C . GLN A 1 93 ? 19.076 11.045 -5.719 1.00 83.38 93 GLN A C 1
ATOM 703 O O . GLN A 1 93 ? 18.363 10.594 -4.831 1.00 83.38 93 GLN A O 1
ATOM 708 N N . GLN A 1 94 ? 19.289 12.356 -5.865 1.00 89.69 94 GLN A N 1
ATOM 709 C CA . GLN A 1 94 ? 18.717 13.352 -4.963 1.00 89.69 94 GLN A CA 1
ATOM 710 C C . GLN A 1 94 ? 17.187 13.339 -5.006 1.00 89.69 94 GLN A C 1
ATOM 712 O O . GLN A 1 94 ? 16.550 13.268 -3.962 1.00 89.69 94 GLN A O 1
ATOM 717 N N . ARG A 1 95 ? 16.580 13.333 -6.201 1.00 84.69 95 ARG A N 1
ATOM 718 C CA . ARG A 1 95 ? 15.114 13.249 -6.326 1.00 84.69 95 ARG A CA 1
ATOM 719 C C . ARG A 1 95 ? 14.555 11.947 -5.764 1.00 84.69 95 ARG A C 1
ATOM 721 O O . ARG A 1 95 ? 13.488 11.959 -5.157 1.00 84.69 95 ARG A O 1
ATOM 728 N N . ALA A 1 96 ? 15.247 10.830 -5.983 1.00 88.25 96 ALA A N 1
ATOM 729 C CA . ALA A 1 96 ? 14.853 9.546 -5.419 1.00 88.25 96 ALA A CA 1
ATOM 730 C C . ALA A 1 96 ? 14.922 9.572 -3.885 1.00 88.25 96 ALA A C 1
ATOM 732 O O . ALA A 1 96 ? 13.983 9.117 -3.238 1.00 88.25 96 ALA A O 1
ATOM 733 N N . ALA A 1 97 ? 15.977 10.162 -3.318 1.00 91.56 97 ALA A N 1
ATOM 734 C CA . ALA A 1 97 ? 16.124 10.345 -1.880 1.00 91.56 97 ALA A CA 1
ATOM 735 C C . ALA A 1 97 ? 15.026 11.256 -1.311 1.00 91.56 97 ALA A C 1
ATOM 737 O O . ALA A 1 97 ? 14.333 10.849 -0.390 1.00 91.56 97 ALA A O 1
ATOM 738 N N . GLU A 1 98 ? 14.791 12.430 -1.903 1.00 94.00 98 GLU A N 1
ATOM 739 C CA . GLU A 1 98 ? 13.730 13.361 -1.481 1.00 94.00 98 GLU A CA 1
ATOM 740 C C . GLU A 1 98 ? 12.329 12.746 -1.570 1.00 94.00 98 GLU A C 1
ATOM 742 O O . GLU A 1 98 ? 11.451 13.044 -0.760 1.00 94.00 98 GLU A O 1
ATOM 747 N N . LYS A 1 99 ? 12.085 11.896 -2.573 1.00 93.31 99 LYS A N 1
ATOM 748 C CA . LYS A 1 99 ? 10.825 11.161 -2.673 1.00 93.31 99 LYS A CA 1
ATOM 749 C C . LYS A 1 99 ? 10.719 10.117 -1.561 1.00 93.31 99 LYS A C 1
ATOM 751 O O . LYS A 1 99 ? 9.690 10.057 -0.898 1.00 93.31 99 LYS A O 1
ATOM 756 N N . ALA A 1 100 ? 11.780 9.346 -1.329 1.00 93.06 100 ALA A N 1
ATOM 757 C CA . ALA A 1 100 ? 11.812 8.335 -0.280 1.00 93.06 100 ALA A CA 1
ATOM 758 C C . ALA A 1 100 ? 11.617 8.944 1.118 1.00 93.06 100 ALA A C 1
ATOM 760 O O . ALA A 1 100 ? 10.853 8.393 1.907 1.00 93.06 100 ALA A O 1
ATOM 761 N N . THR A 1 101 ? 12.227 10.100 1.409 1.00 95.06 101 THR A N 1
ATOM 762 C CA . THR A 1 101 ? 12.028 10.787 2.695 1.00 95.06 101 THR A CA 1
ATOM 763 C C . THR A 1 101 ? 10.588 11.253 2.864 1.00 95.06 101 THR A C 1
ATOM 765 O O . THR A 1 101 ? 10.000 11.008 3.910 1.00 95.06 101 THR A O 1
ATOM 768 N N . LYS A 1 102 ? 9.972 11.840 1.830 1.00 94.81 102 LYS A N 1
ATOM 769 C CA . LYS A 1 102 ? 8.560 12.262 1.879 1.00 94.81 102 LYS A CA 1
ATOM 770 C C . LYS A 1 102 ? 7.600 11.089 2.058 1.00 94.81 102 LYS A C 1
ATOM 772 O O . LYS A 1 102 ? 6.636 11.188 2.816 1.00 94.81 102 LYS A O 1
ATOM 777 N N . ASP A 1 103 ? 7.856 9.983 1.366 1.00 93.44 103 ASP A N 1
ATOM 778 C CA . ASP A 1 103 ? 7.048 8.771 1.494 1.00 93.44 103 ASP A CA 1
ATOM 779 C C . ASP A 1 103 ? 7.183 8.183 2.913 1.00 93.44 103 ASP A C 1
ATOM 781 O O . ASP A 1 103 ? 6.181 7.796 3.519 1.00 93.44 103 ASP A O 1
ATOM 785 N N . GLN A 1 104 ? 8.392 8.205 3.489 1.00 93.12 104 GLN A N 1
ATOM 786 C CA . GLN A 1 104 ? 8.648 7.783 4.867 1.00 93.12 104 GLN A CA 1
ATOM 787 C C . GLN A 1 104 ? 7.994 8.714 5.899 1.00 93.12 104 GLN A C 1
ATOM 789 O O . GLN A 1 104 ? 7.377 8.232 6.848 1.00 93.12 104 GLN A O 1
ATOM 794 N N . GLU A 1 105 ? 8.075 10.033 5.719 1.00 94.62 105 GLU A N 1
ATOM 795 C CA . GLU A 1 105 ? 7.410 11.028 6.571 1.00 94.62 105 GLU A CA 1
ATOM 796 C C . GLU A 1 105 ? 5.893 10.828 6.574 1.00 94.62 105 GLU A C 1
ATOM 798 O O . GLU A 1 105 ? 5.266 10.803 7.634 1.00 94.62 105 GLU A O 1
ATOM 803 N N . LYS A 1 106 ? 5.296 10.612 5.397 1.00 93.88 106 LYS A N 1
ATOM 804 C CA . LYS A 1 106 ? 3.861 10.341 5.268 1.00 93.88 106 LYS A CA 1
ATOM 805 C C . LYS A 1 106 ? 3.467 9.030 5.947 1.00 93.88 106 LYS A C 1
ATOM 807 O O . LYS A 1 106 ? 2.464 8.993 6.656 1.00 93.88 106 LYS A O 1
ATOM 812 N N . ALA A 1 107 ? 4.246 7.966 5.751 1.00 92.62 107 ALA A N 1
ATOM 813 C CA . ALA A 1 107 ? 4.008 6.688 6.415 1.00 92.62 107 ALA A CA 1
ATOM 814 C C . ALA A 1 107 ? 4.093 6.830 7.942 1.00 92.62 107 ALA A C 1
ATOM 816 O O . ALA A 1 107 ? 3.217 6.348 8.652 1.00 92.62 107 ALA A O 1
ATOM 817 N N . THR A 1 108 ? 5.099 7.558 8.432 1.00 94.50 108 THR A N 1
ATOM 818 C CA . THR A 1 108 ? 5.305 7.810 9.864 1.00 94.50 108 THR A CA 1
ATOM 819 C C . THR A 1 108 ? 4.146 8.613 10.447 1.00 94.50 108 THR A C 1
ATOM 821 O O . THR A 1 108 ? 3.615 8.244 11.488 1.00 94.50 108 THR A O 1
ATOM 824 N N . LYS A 1 109 ? 3.686 9.658 9.750 1.00 95.69 109 LYS A N 1
ATOM 825 C CA . LYS A 1 109 ? 2.537 10.462 10.179 1.00 95.69 109 LYS A CA 1
ATOM 826 C C . LYS A 1 109 ? 1.263 9.624 10.317 1.00 95.69 109 LYS A C 1
ATOM 828 O O . LYS A 1 109 ? 0.586 9.729 11.330 1.00 95.69 109 LYS A O 1
ATOM 833 N N . ASN A 1 110 ? 0.979 8.761 9.343 1.00 93.44 110 ASN A N 1
ATOM 834 C CA . ASN A 1 110 ? -0.189 7.879 9.399 1.00 93.44 110 ASN A CA 1
ATOM 835 C C . ASN A 1 110 ? -0.108 6.870 10.556 1.00 93.44 110 ASN A C 1
ATOM 837 O O . ASN A 1 110 ? -1.135 6.479 11.100 1.00 93.44 110 ASN A O 1
ATOM 841 N N . VAL A 1 111 ? 1.096 6.406 10.907 1.00 95.75 111 VAL A N 1
ATOM 842 C CA . VAL A 1 111 ? 1.295 5.522 12.065 1.00 95.75 111 VAL A CA 1
ATOM 843 C C . VAL A 1 111 ? 1.073 6.285 13.368 1.00 95.75 111 VAL A C 1
ATOM 845 O O . VAL A 1 111 ? 0.410 5.761 14.253 1.00 95.75 111 VAL A O 1
ATOM 848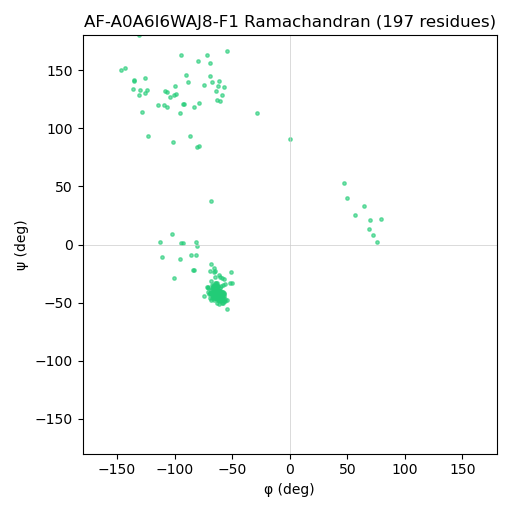 N N . ILE A 1 112 ? 1.577 7.518 13.475 1.00 95.19 112 ILE A N 1
ATOM 849 C CA . ILE A 1 112 ? 1.373 8.366 14.658 1.00 95.19 112 ILE A CA 1
ATOM 850 C C . ILE A 1 112 ? -0.120 8.620 14.889 1.00 95.19 112 ILE A C 1
ATOM 852 O O . ILE A 1 112 ? -0.588 8.397 15.996 1.00 95.19 112 ILE A O 1
ATOM 856 N N . GLU A 1 113 ? -0.867 8.995 13.849 1.00 94.81 113 GLU A N 1
ATOM 857 C CA . GLU A 1 113 ? -2.313 9.252 13.942 1.00 94.81 113 GLU A CA 1
ATOM 858 C C . GLU A 1 113 ? -3.083 8.016 14.443 1.00 94.81 113 GLU A C 1
ATOM 860 O O . GLU A 1 113 ? -3.884 8.110 15.365 1.00 94.81 113 GLU A O 1
ATOM 865 N N . ARG A 1 114 ? -2.757 6.819 13.934 1.00 91.62 114 ARG A N 1
ATOM 866 C CA . ARG A 1 114 ? -3.363 5.563 14.418 1.00 91.62 114 ARG A CA 1
ATOM 867 C C . ARG A 1 114 ? -3.020 5.255 15.873 1.00 91.62 114 ARG A C 1
ATOM 869 O O . ARG A 1 114 ? -3.875 4.781 16.610 1.00 91.62 114 ARG A O 1
ATOM 876 N N . LEU A 1 115 ? -1.775 5.500 16.282 1.00 92.56 115 LEU A N 1
ATOM 877 C CA . LEU A 1 115 ? -1.353 5.287 17.667 1.00 92.56 115 LEU A CA 1
ATOM 878 C C . LEU A 1 115 ? -2.048 6.266 18.621 1.00 92.56 115 LEU A C 1
ATOM 880 O O . LEU A 1 115 ? -2.365 5.892 19.747 1.00 92.56 115 LEU A O 1
ATOM 884 N N . GLU A 1 116 ? -2.293 7.503 18.190 1.00 93.75 116 GLU A N 1
ATOM 885 C CA . GLU A 1 116 ? -3.059 8.483 18.965 1.00 93.75 116 GLU A CA 1
ATOM 886 C C . GLU A 1 116 ? -4.506 8.011 19.183 1.00 93.75 116 GLU A C 1
ATOM 888 O O . GLU A 1 116 ? -4.962 8.002 20.332 1.00 93.75 116 GLU A O 1
ATOM 893 N N . ASP A 1 117 ? -5.171 7.514 18.134 1.00 90.81 117 ASP A N 1
ATOM 894 C CA . ASP A 1 117 ? -6.518 6.928 18.222 1.00 90.81 117 ASP A CA 1
ATOM 895 C C . ASP A 1 117 ? -6.554 5.693 19.146 1.00 90.81 117 ASP A C 1
ATOM 897 O O . ASP A 1 117 ? -7.444 5.548 19.988 1.00 90.81 117 ASP A O 1
ATOM 901 N N . GLU A 1 118 ? -5.563 4.798 19.041 1.00 89.81 118 GLU A N 1
ATOM 902 C CA . GLU A 1 118 ? -5.443 3.617 19.909 1.00 89.81 118 GLU A CA 1
ATOM 903 C C . GLU A 1 118 ? -5.258 4.001 21.385 1.00 89.81 118 GLU A C 1
ATOM 905 O O . GLU A 1 118 ? -5.861 3.390 22.273 1.00 89.81 118 GLU A O 1
ATOM 910 N N . ILE A 1 119 ? -4.466 5.042 21.667 1.00 91.62 119 ILE A N 1
ATOM 911 C CA . ILE A 1 119 ? -4.274 5.567 23.024 1.00 91.62 119 ILE A CA 1
ATOM 912 C C . ILE A 1 119 ? -5.581 6.147 23.576 1.00 91.62 119 ILE A C 1
ATOM 914 O O . IL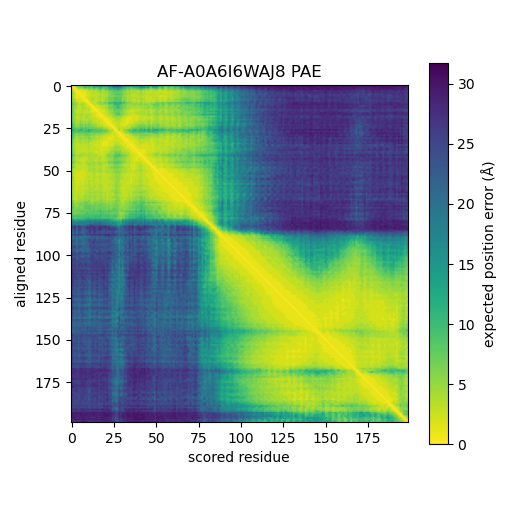E A 1 119 ? -5.874 5.970 24.764 1.00 91.62 119 ILE A O 1
ATOM 918 N N . GLU A 1 120 ? -6.358 6.856 22.759 1.00 92.00 120 GLU A N 1
ATOM 919 C CA . GLU A 1 120 ? -7.653 7.401 23.175 1.00 92.00 120 GLU A CA 1
ATOM 920 C C . GLU A 1 120 ? -8.662 6.285 23.473 1.00 92.00 120 GLU A C 1
ATOM 922 O O . GLU A 1 120 ? -9.261 6.271 24.555 1.00 92.00 120 GLU A O 1
ATOM 927 N N . ASN A 1 121 ? -8.756 5.286 22.594 1.00 90.94 121 ASN A N 1
ATOM 928 C CA . ASN A 1 121 ? -9.603 4.111 22.799 1.00 90.94 121 ASN A CA 1
ATOM 929 C C . ASN A 1 121 ? -9.218 3.340 24.068 1.00 90.94 121 ASN A C 1
ATOM 931 O O . ASN A 1 121 ? -10.089 2.969 24.857 1.00 90.94 121 ASN A O 1
ATOM 935 N N . ALA A 1 122 ? -7.920 3.152 24.326 1.00 90.69 122 ALA A N 1
ATOM 936 C CA . ALA A 1 122 ? -7.439 2.490 25.537 1.00 90.69 122 ALA A CA 1
ATOM 937 C C . ALA A 1 122 ? -7.823 3.258 26.817 1.00 90.69 122 ALA A C 1
ATOM 939 O O . ALA A 1 122 ? -8.230 2.651 27.813 1.00 90.69 122 ALA A O 1
ATOM 940 N N . LYS A 1 123 ? -7.745 4.597 26.799 1.00 93.56 123 LYS A N 1
ATOM 941 C CA . LYS A 1 123 ? -8.173 5.442 27.928 1.00 93.56 123 LYS A CA 1
ATOM 942 C C . LYS A 1 123 ? -9.675 5.342 28.174 1.00 93.56 123 LYS A C 1
ATOM 944 O O . LYS A 1 123 ? -10.097 5.231 29.329 1.00 93.56 123 LYS A O 1
ATOM 949 N N . GLU A 1 124 ? -10.481 5.375 27.116 1.00 93.69 124 GLU A N 1
ATOM 950 C CA . GLU A 1 124 ? -11.933 5.257 27.252 1.00 93.69 124 GLU A CA 1
ATOM 951 C C . GLU A 1 124 ? -12.331 3.864 27.747 1.00 93.69 124 GLU A C 1
ATOM 953 O O . GLU A 1 124 ? -13.137 3.749 28.675 1.00 93.69 124 GLU A O 1
ATOM 958 N N . LEU A 1 125 ? -11.689 2.808 27.241 1.00 92.31 125 LEU A N 1
ATOM 959 C CA . LEU A 1 125 ? -11.883 1.445 27.728 1.00 92.31 125 LEU A CA 1
ATOM 960 C C . LEU A 1 125 ? -11.560 1.320 29.220 1.00 92.31 125 LEU A C 1
ATOM 962 O O . LEU A 1 125 ? -12.341 0.738 29.979 1.00 92.31 125 LEU A O 1
ATOM 966 N N . GLN A 1 126 ? -10.448 1.904 29.673 1.00 93.00 126 GLN A N 1
ATOM 967 C CA . GLN A 1 126 ? -10.084 1.923 31.091 1.00 93.00 126 GLN A CA 1
ATOM 968 C C . GLN A 1 126 ? -11.166 2.614 31.935 1.00 93.00 126 GLN A C 1
ATOM 970 O O . GLN A 1 126 ? -11.568 2.107 32.989 1.00 93.00 126 GLN A O 1
ATOM 975 N N . ARG A 1 127 ? -11.677 3.758 31.465 1.00 95.62 127 ARG A N 1
ATOM 976 C CA . ARG A 1 127 ? -12.733 4.521 32.143 1.00 95.62 127 ARG A CA 1
ATOM 977 C C . ARG A 1 127 ? -14.042 3.732 32.227 1.00 95.62 127 ARG A C 1
ATOM 979 O O . ARG A 1 127 ? -14.659 3.686 33.295 1.00 95.62 127 ARG A O 1
ATOM 986 N N . LEU A 1 128 ? -14.463 3.106 31.127 1.00 94.19 128 LEU A N 1
ATOM 987 C CA . LEU A 1 128 ? -15.672 2.283 31.072 1.00 94.19 128 LEU A CA 1
ATOM 988 C C . LEU A 1 128 ? -15.538 1.024 31.930 1.00 94.19 128 LEU A C 1
ATOM 990 O O . LEU A 1 128 ? -16.479 0.685 32.641 1.00 94.19 128 LEU A O 1
ATOM 994 N N . THR A 1 129 ? -14.363 0.395 31.957 1.00 92.50 129 THR A N 1
ATOM 995 C CA . THR A 1 129 ? -14.082 -0.773 32.806 1.00 92.50 129 THR A CA 1
ATOM 996 C C . THR A 1 129 ? -14.213 -0.431 34.289 1.00 92.50 129 THR A C 1
ATOM 998 O O . THR A 1 129 ? -14.912 -1.123 35.030 1.00 92.50 129 THR A O 1
ATOM 1001 N N . ALA A 1 130 ? -13.617 0.680 34.734 1.00 95.00 130 ALA A N 1
ATOM 1002 C CA . ALA A 1 130 ? -13.755 1.140 36.116 1.00 95.00 130 ALA A CA 1
ATOM 1003 C C . ALA A 1 130 ? -15.214 1.490 36.464 1.00 95.00 130 ALA A C 1
ATOM 1005 O O . ALA A 1 130 ? -15.685 1.257 37.583 1.00 95.00 130 ALA A O 1
ATOM 1006 N N . MET A 1 131 ? -15.960 2.047 35.506 1.00 94.56 131 MET A N 1
ATOM 1007 C CA . MET A 1 131 ? -17.385 2.314 35.675 1.00 94.56 131 MET A CA 1
ATOM 1008 C C . MET A 1 131 ? -18.195 1.018 35.796 1.00 94.56 131 MET A C 1
ATOM 1010 O O . MET A 1 131 ? -19.024 0.919 36.701 1.00 94.56 131 MET A O 1
ATOM 1014 N N . LEU A 1 132 ? -17.933 0.034 34.933 1.00 93.44 132 LEU A N 1
ATOM 1015 C CA . LEU A 1 132 ? -18.579 -1.275 34.934 1.00 93.44 132 LEU A CA 1
ATOM 1016 C C . LEU A 1 132 ? -18.353 -1.990 36.266 1.00 93.44 132 LEU A C 1
ATOM 1018 O O . LEU A 1 132 ? -19.321 -2.389 36.904 1.00 93.44 132 LEU A O 1
ATOM 1022 N N . GLN A 1 133 ? -17.107 -2.066 36.740 1.00 93.25 133 GLN A N 1
ATOM 1023 C CA . GLN A 1 133 ? -16.772 -2.671 38.034 1.00 93.25 133 GLN A CA 1
ATOM 1024 C C . GLN A 1 133 ? -17.570 -2.037 39.180 1.00 93.25 133 GLN A C 1
ATOM 1026 O O . GLN A 1 133 ? -18.210 -2.735 39.965 1.00 93.25 133 GLN A O 1
ATOM 1031 N N . ASN A 1 134 ? -17.618 -0.703 39.237 1.00 95.62 134 ASN A N 1
ATOM 1032 C CA . ASN A 1 134 ? -18.403 0.013 40.244 1.00 95.62 134 ASN A CA 1
ATOM 1033 C C . ASN A 1 134 ? -19.913 -0.260 40.143 1.00 95.62 134 ASN A C 1
ATOM 1035 O O . ASN A 1 134 ? -20.606 -0.283 41.162 1.00 95.62 134 ASN A O 1
ATOM 1039 N N . GLN A 1 135 ? -20.448 -0.416 38.932 1.00 94.44 135 GLN A N 1
ATOM 1040 C CA . GLN A 1 135 ? -21.858 -0.749 38.717 1.00 94.44 135 GLN A CA 1
ATOM 1041 C C . GLN A 1 135 ? -22.160 -2.192 39.131 1.00 94.44 135 GLN A C 1
ATOM 1043 O O . GLN A 1 135 ? -23.181 -2.423 39.773 1.00 94.44 135 GLN A O 1
ATOM 1048 N N . VAL A 1 136 ? -21.258 -3.129 38.824 1.00 93.69 136 VAL A N 1
ATOM 1049 C CA . VAL A 1 136 ? -21.343 -4.538 39.227 1.00 93.69 136 VAL A CA 1
ATOM 1050 C C . VAL A 1 136 ? -21.334 -4.661 40.749 1.00 93.69 136 VAL A C 1
ATOM 1052 O O . VAL A 1 136 ? -22.235 -5.290 41.293 1.00 93.69 136 VAL A O 1
ATOM 1055 N N . PHE A 1 137 ? -20.420 -3.987 41.457 1.00 94.31 137 PHE A N 1
ATOM 1056 C CA . PHE A 1 137 ? -20.414 -3.998 42.927 1.00 94.31 137 PHE A CA 1
ATOM 1057 C C . PHE A 1 137 ? -21.723 -3.463 43.520 1.00 94.31 137 PHE A C 1
ATOM 1059 O O . PHE A 1 137 ? -22.343 -4.121 44.349 1.00 94.31 137 PHE A O 1
ATOM 1066 N N . LYS A 1 138 ? -22.212 -2.316 43.031 1.00 94.56 138 LYS A N 1
ATOM 1067 C CA . LYS A 1 138 ? -23.492 -1.746 43.491 1.00 94.56 138 LYS A CA 1
ATOM 1068 C C . LYS A 1 138 ? -24.688 -2.639 43.177 1.00 94.56 138 LYS A C 1
ATOM 1070 O O . LYS A 1 138 ? -25.679 -2.602 43.901 1.00 94.56 138 LYS A O 1
ATOM 1075 N N . TRP A 1 139 ? -24.637 -3.366 42.064 1.00 94.88 139 TRP A N 1
ATOM 1076 C CA . TRP A 1 139 ? -25.663 -4.336 41.714 1.00 94.88 139 TRP A CA 1
ATOM 1077 C C . TRP A 1 139 ? -25.637 -5.518 42.686 1.00 94.88 139 TRP A C 1
ATOM 1079 O O . TRP A 1 139 ? -26.689 -5.865 43.214 1.00 94.88 139 TRP A O 1
ATOM 1089 N N . MET A 1 140 ? -24.456 -6.066 42.991 1.00 93.06 140 MET A N 1
ATO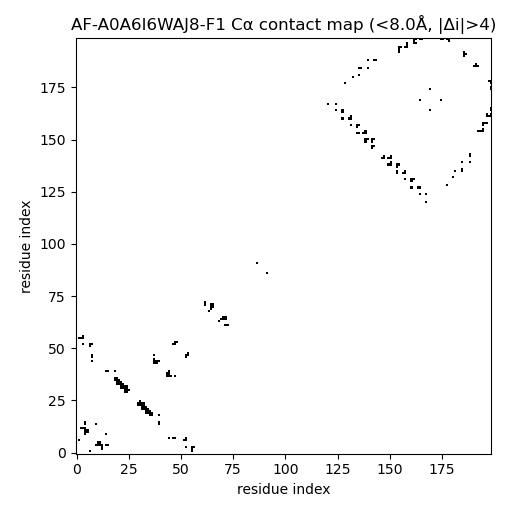M 1090 C CA . MET A 1 140 ? -24.303 -7.153 43.964 1.00 93.06 140 MET A CA 1
ATOM 1091 C C . MET A 1 140 ? -24.851 -6.763 45.343 1.00 93.06 140 MET A C 1
ATOM 1093 O O . MET A 1 140 ? -25.682 -7.492 45.883 1.00 93.06 140 MET A O 1
ATOM 1097 N N . ASP A 1 141 ? -24.470 -5.588 45.858 1.00 94.44 141 ASP A N 1
ATOM 1098 C CA . ASP A 1 141 ? -24.964 -5.071 47.145 1.00 94.44 141 ASP A CA 1
ATOM 1099 C C . ASP A 1 141 ? -26.496 -4.933 47.153 1.00 94.44 141 ASP A C 1
ATOM 1101 O O . ASP A 1 141 ? -27.163 -5.271 48.131 1.00 94.44 141 ASP A O 1
ATOM 1105 N N . ALA A 1 142 ? -27.082 -4.452 46.050 1.00 93.06 142 ALA A N 1
ATOM 1106 C CA . ALA A 1 142 ? -28.530 -4.288 45.931 1.00 93.06 142 ALA A CA 1
ATOM 1107 C C . ALA A 1 142 ? -29.271 -5.631 45.935 1.00 93.06 142 ALA A C 1
ATOM 1109 O O . ALA A 1 142 ? -30.359 -5.724 46.506 1.00 93.06 142 ALA A O 1
ATOM 1110 N N . VAL A 1 143 ? -28.699 -6.671 45.320 1.00 92.38 143 VAL A N 1
ATOM 1111 C CA . VAL A 1 143 ? -29.293 -8.013 45.351 1.00 92.38 143 VAL A CA 1
ATOM 1112 C C . VAL A 1 143 ? -29.214 -8.610 46.755 1.00 92.38 143 VAL A C 1
ATOM 1114 O O . VAL A 1 143 ? -30.207 -9.171 47.218 1.00 92.38 143 VAL A O 1
ATOM 1117 N N . GLU A 1 144 ? -28.087 -8.445 47.452 1.00 91.56 144 GLU A N 1
ATOM 1118 C CA . GLU A 1 144 ? -27.923 -8.905 48.837 1.00 91.56 144 GLU A CA 1
ATOM 1119 C C . GLU A 1 144 ? -28.926 -8.224 49.784 1.00 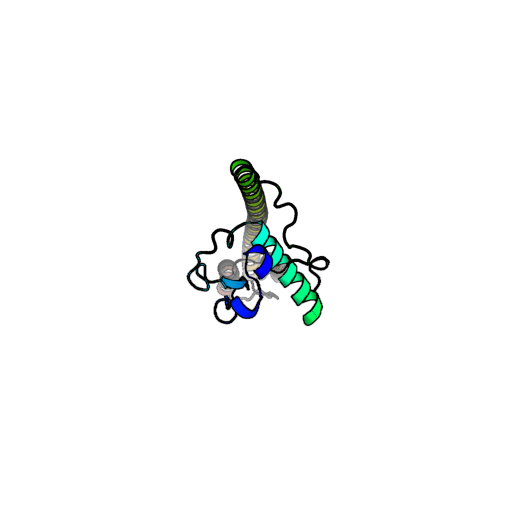91.56 144 GLU A C 1
ATOM 1121 O O . GLU A 1 144 ? -29.557 -8.881 50.611 1.00 91.56 144 GLU A O 1
ATOM 1126 N N . GLN A 1 145 ? -29.165 -6.923 49.593 1.00 93.81 145 GLN A N 1
ATOM 1127 C CA . GLN A 1 145 ? -30.143 -6.137 50.356 1.00 93.81 145 GLN A CA 1
ATOM 1128 C C . GLN A 1 145 ? -31.598 -6.309 49.879 1.00 93.81 145 GLN A C 1
ATOM 1130 O O . GLN A 1 145 ? -32.506 -5.702 50.446 1.00 93.81 145 GLN A O 1
ATOM 1135 N N . GLN A 1 146 ? -31.840 -7.113 48.838 1.00 92.06 146 GLN A N 1
ATOM 1136 C CA . GLN A 1 146 ? -33.147 -7.288 48.188 1.00 92.06 146 GLN A CA 1
ATOM 1137 C C . GLN A 1 146 ? -33.788 -5.977 47.667 1.00 92.06 146 GLN A C 1
ATOM 1139 O O . GLN A 1 146 ? -35.009 -5.901 47.485 1.00 92.06 146 GLN A O 1
ATOM 1144 N N . ASP A 1 147 ? -32.986 -4.951 47.356 1.00 93.88 147 ASP A N 1
ATOM 1145 C CA . ASP A 1 147 ? -33.451 -3.702 46.740 1.00 93.88 147 ASP A CA 1
ATOM 1146 C C . ASP A 1 147 ? -33.668 -3.891 45.231 1.00 93.88 147 ASP A C 1
ATOM 1148 O O . ASP A 1 147 ? -32.836 -3.556 44.382 1.00 93.88 147 ASP A O 1
ATOM 1152 N N . LYS A 1 148 ? -34.859 -4.388 44.887 1.00 91.50 148 LYS A N 1
ATOM 1153 C CA . LYS A 1 148 ? -35.279 -4.641 43.498 1.00 91.50 148 LYS A CA 1
ATOM 1154 C C . LYS A 1 148 ? -35.206 -3.401 42.603 1.00 91.50 148 LYS A C 1
ATOM 1156 O O . LYS A 1 148 ? -35.011 -3.521 41.392 1.00 91.50 148 LYS A O 1
ATOM 1161 N N . LYS A 1 149 ? -35.393 -2.199 43.162 1.00 92.81 149 LYS A N 1
ATOM 1162 C CA . LYS A 1 149 ? -35.380 -0.953 42.385 1.00 92.81 149 LYS A CA 1
ATOM 1163 C C . LYS A 1 149 ? -33.953 -0.591 42.003 1.00 92.81 149 LYS A C 1
ATOM 1165 O O . LYS A 1 149 ? -33.707 -0.199 40.859 1.00 92.81 149 LYS A O 1
ATOM 1170 N N . GLN A 1 150 ? -33.027 -0.703 42.948 1.00 91.25 150 GLN A N 1
ATOM 1171 C CA . GLN A 1 150 ? -31.622 -0.422 42.698 1.00 91.25 150 GLN A CA 1
ATOM 1172 C C . GLN A 1 150 ? -30.971 -1.501 41.831 1.00 91.25 150 GLN A C 1
ATOM 1174 O O . GLN A 1 150 ? -30.204 -1.159 40.932 1.00 91.25 150 GLN A O 1
ATOM 1179 N N . GLU A 1 151 ? -31.359 -2.762 42.009 1.00 91.75 151 GLU A N 1
ATOM 1180 C CA . GLU A 1 151 ? -30.952 -3.871 41.149 1.00 91.75 151 GLU A CA 1
ATOM 1181 C C . GLU A 1 151 ? -31.269 -3.585 39.671 1.00 91.75 151 GLU A C 1
ATOM 1183 O O . GLU A 1 151 ? -30.365 -3.558 38.834 1.00 91.75 151 GLU A O 1
ATOM 1188 N N . ALA A 1 152 ? -32.532 -3.276 39.348 1.00 90.81 152 ALA A N 1
ATOM 1189 C CA . ALA A 1 152 ? -32.945 -2.981 37.974 1.00 90.81 152 ALA A CA 1
ATOM 1190 C C . ALA A 1 152 ? -32.207 -1.760 37.391 1.00 90.81 152 ALA A C 1
ATOM 1192 O O . ALA A 1 152 ? -31.828 -1.739 36.219 1.00 90.81 152 ALA A O 1
ATOM 1193 N N . ARG A 1 153 ? -31.955 -0.736 38.218 1.00 92.19 153 ARG A N 1
ATOM 1194 C CA . ARG A 1 153 ? -31.209 0.463 37.805 1.00 92.19 153 ARG A CA 1
ATOM 1195 C C . ARG A 1 153 ? -29.761 0.156 37.460 1.00 92.19 153 ARG A C 1
ATOM 1197 O O . ARG A 1 153 ? -29.276 0.668 36.452 1.00 92.19 153 ARG A O 1
ATOM 1204 N N . GLN A 1 154 ? -29.064 -0.621 38.289 1.00 93.88 154 GLN A N 1
ATOM 1205 C CA . GLN A 1 154 ? -27.678 -0.979 37.999 1.00 93.88 154 GLN A CA 1
ATOM 1206 C C . GLN A 1 154 ? -27.598 -1.958 36.827 1.00 93.88 154 GLN A C 1
ATOM 1208 O O . GLN A 1 154 ? -26.741 -1.761 35.978 1.00 93.88 154 GLN A O 1
ATOM 1213 N N . GLY A 1 155 ? -28.540 -2.898 36.685 1.00 91.00 155 GLY A N 1
ATOM 1214 C CA . GLY A 1 155 ? -28.619 -3.779 35.512 1.00 91.00 155 GLY A CA 1
ATOM 1215 C C . GLY A 1 155 ? -28.722 -3.003 34.193 1.00 91.00 155 GLY A C 1
ATOM 1216 O O . GLY A 1 155 ? -27.933 -3.222 33.277 1.00 91.00 155 GLY A O 1
ATOM 1217 N N . ASN A 1 156 ? -29.601 -1.998 34.128 1.00 91.81 156 ASN A N 1
ATOM 1218 C CA . ASN A 1 156 ? -29.706 -1.129 32.949 1.00 91.81 156 ASN A CA 1
ATOM 1219 C C . ASN A 1 156 ? -28.419 -0.326 32.686 1.00 91.81 156 ASN A C 1
ATOM 1221 O O . ASN A 1 156 ? -28.042 -0.106 31.536 1.00 91.81 156 ASN A O 1
ATOM 1225 N N . ARG A 1 157 ? -27.733 0.129 33.742 1.00 93.56 157 ARG A N 1
ATOM 1226 C CA . ARG A 1 157 ? -26.461 0.859 33.619 1.00 93.56 157 ARG A CA 1
ATOM 1227 C C . ARG A 1 157 ? -25.329 -0.037 33.129 1.00 93.56 157 ARG A C 1
ATOM 1229 O O . ARG A 1 157 ? -24.586 0.403 32.262 1.00 93.56 157 ARG A O 1
ATOM 1236 N N . ILE A 1 158 ? -25.251 -1.265 33.637 1.00 92.62 158 ILE A N 1
ATOM 1237 C CA . ILE A 1 158 ? -24.309 -2.297 33.193 1.00 92.62 158 ILE A CA 1
ATOM 1238 C C . ILE A 1 158 ? -24.512 -2.559 31.702 1.00 92.62 158 ILE A C 1
ATOM 1240 O O . ILE A 1 158 ? -23.562 -2.436 30.940 1.00 92.62 158 ILE A O 1
ATOM 1244 N N . ASN A 1 159 ? -25.754 -2.792 31.266 1.00 91.38 159 ASN A N 1
ATOM 1245 C CA . ASN A 1 159 ? -26.075 -3.020 29.854 1.00 91.38 159 ASN A CA 1
ATOM 1246 C C . ASN A 1 159 ? -25.646 -1.839 28.960 1.00 91.38 159 ASN A C 1
ATOM 1248 O O . ASN A 1 159 ? -25.045 -2.028 27.908 1.00 91.38 159 ASN A O 1
ATOM 1252 N N . ASN A 1 160 ? -25.885 -0.601 29.406 1.00 92.12 160 ASN A N 1
ATOM 1253 C CA . ASN A 1 160 ? -25.448 0.588 28.671 1.00 92.12 160 ASN A CA 1
ATOM 1254 C C . ASN A 1 160 ? -23.920 0.734 28.619 1.00 92.12 160 ASN A C 1
ATOM 1256 O O . ASN A 1 160 ? -23.394 1.212 27.618 1.00 92.12 160 ASN A O 1
ATOM 1260 N N . THR A 1 161 ? -23.210 0.375 29.691 1.00 93.31 161 THR A N 1
ATOM 1261 C CA . THR A 1 161 ? -21.741 0.392 29.716 1.00 93.31 161 THR A CA 1
ATOM 1262 C C . THR A 1 161 ? -21.168 -0.682 28.792 1.00 93.31 161 THR A C 1
ATOM 1264 O O . THR A 1 161 ? -20.243 -0.385 28.049 1.00 93.31 161 THR A O 1
ATOM 1267 N N . ILE A 1 162 ? -21.752 -1.883 28.784 1.00 90.62 162 ILE A N 1
ATOM 1268 C CA . ILE A 1 162 ? -21.360 -2.989 27.898 1.00 90.62 162 ILE A CA 1
ATOM 1269 C C . ILE A 1 162 ? -21.518 -2.597 26.431 1.00 90.62 162 ILE A C 1
ATOM 1271 O O . ILE A 1 162 ? -20.570 -2.734 25.671 1.00 90.62 162 ILE A O 1
ATOM 1275 N N . ASN A 1 163 ? -22.653 -2.007 26.046 1.00 90.06 163 ASN A N 1
ATOM 1276 C CA . ASN A 1 163 ? -22.846 -1.551 24.667 1.00 90.06 163 ASN A CA 1
ATOM 1277 C C . ASN A 1 163 ? -21.754 -0.560 24.232 1.00 90.06 163 ASN A C 1
ATOM 1279 O O . ASN A 1 163 ? -21.194 -0.701 23.154 1.00 90.06 163 ASN A O 1
ATOM 1283 N N . LYS A 1 164 ? -21.383 0.384 25.108 1.00 92.00 164 LYS A N 1
ATOM 1284 C CA . LYS A 1 164 ? -20.293 1.331 24.827 1.00 92.00 164 LYS A CA 1
ATOM 1285 C C . LYS A 1 164 ? -18.926 0.660 24.721 1.00 92.00 164 LYS A C 1
ATOM 1287 O O . LYS A 1 164 ? -18.093 1.131 23.964 1.00 92.00 164 LYS A O 1
ATOM 1292 N N . ILE A 1 165 ? -18.678 -0.389 25.505 1.00 90.88 165 ILE A N 1
ATOM 1293 C CA . ILE A 1 165 ? -17.437 -1.169 25.423 1.00 90.88 165 ILE A CA 1
ATOM 1294 C C . ILE A 1 165 ? -17.385 -1.927 24.091 1.00 90.88 165 ILE A C 1
ATOM 1296 O O . ILE A 1 165 ? -16.348 -1.922 23.436 1.00 90.88 165 ILE A O 1
ATOM 1300 N N . ASN A 1 166 ? -18.503 -2.509 23.657 1.00 87.44 166 ASN A N 1
ATOM 1301 C CA . ASN A 1 166 ? -18.590 -3.224 22.383 1.00 87.44 166 ASN A CA 1
ATOM 1302 C C . ASN A 1 166 ? -18.377 -2.283 21.185 1.00 87.44 166 ASN A C 1
ATOM 1304 O O . ASN A 1 166 ? -17.763 -2.680 20.196 1.00 87.44 166 ASN A O 1
ATOM 1308 N N . ASP A 1 167 ? -18.802 -1.021 21.300 1.00 89.12 167 ASP A N 1
ATOM 1309 C CA . ASP A 1 167 ? -18.552 0.011 20.287 1.00 89.12 167 ASP A CA 1
ATOM 1310 C C . ASP A 1 167 ? -17.053 0.365 20.136 1.00 89.12 167 ASP A C 1
ATOM 1312 O O . ASP A 1 167 ? -16.657 0.886 19.095 1.00 89.12 167 ASP A O 1
ATOM 1316 N N . LEU A 1 168 ? -16.200 0.064 21.130 1.00 85.75 168 LEU A N 1
ATOM 1317 C CA . LEU A 1 168 ? -14.755 0.354 21.096 1.00 85.75 168 LEU A CA 1
ATOM 1318 C C . LEU A 1 168 ? -13.919 -0.682 20.321 1.00 85.75 168 LEU A C 1
ATOM 1320 O O . LEU A 1 168 ? -12.699 -0.539 20.267 1.00 85.75 168 LEU A O 1
ATOM 1324 N N . ASN A 1 169 ? -14.542 -1.705 19.720 1.00 77.44 169 ASN A N 1
ATOM 1325 C CA . ASN A 1 169 ? -13.865 -2.766 18.958 1.00 77.44 169 ASN A CA 1
ATOM 1326 C C . ASN A 1 169 ? -12.645 -3.351 19.700 1.00 77.44 169 ASN A C 1
ATOM 1328 O O . ASN A 1 169 ? -11.520 -3.367 19.195 1.00 77.44 169 ASN A O 1
ATOM 1332 N N . ILE A 1 170 ? -12.879 -3.772 20.943 1.00 82.62 170 ILE A N 1
ATOM 1333 C CA . ILE A 1 170 ? -11.848 -4.293 21.839 1.00 82.62 170 ILE A CA 1
ATOM 1334 C C . ILE A 1 170 ? -11.302 -5.650 21.383 1.00 82.62 170 ILE A C 1
ATOM 1336 O O . ILE A 1 170 ? -11.975 -6.421 20.699 1.00 82.62 170 ILE A O 1
ATOM 1340 N N . ASP A 1 171 ? -10.077 -5.955 21.807 1.00 84.88 171 ASP A N 1
ATOM 1341 C CA . ASP A 1 171 ? -9.461 -7.258 21.567 1.00 84.88 171 ASP A CA 1
ATOM 1342 C C . ASP A 1 171 ? -10.272 -8.403 22.230 1.00 84.88 171 ASP A C 1
ATOM 1344 O O . ASP A 1 171 ? -10.752 -8.235 23.362 1.00 84.88 171 ASP A O 1
ATOM 1348 N N . PRO A 1 172 ? -10.411 -9.577 21.574 1.00 85.06 172 PRO A N 1
ATOM 1349 C CA . PRO A 1 172 ? -11.191 -10.698 22.097 1.00 85.06 172 PRO A CA 1
ATOM 1350 C C . PRO A 1 172 ? -10.772 -11.189 23.487 1.00 85.06 172 PRO A C 1
ATOM 1352 O O . PRO A 1 172 ? -11.627 -11.610 24.265 1.00 85.06 172 PRO A O 1
ATOM 1355 N N . GLU A 1 173 ? -9.485 -11.139 23.835 1.00 85.88 173 GLU A N 1
ATOM 1356 C CA . GLU A 1 173 ? -9.002 -11.544 25.159 1.00 85.88 173 GLU A CA 1
ATOM 1357 C C . GLU A 1 173 ? -9.511 -10.583 26.241 1.00 85.88 173 GLU A C 1
ATOM 1359 O O . GLU A 1 173 ? -9.944 -11.001 27.320 1.00 85.88 173 GLU A O 1
ATOM 1364 N N . THR A 1 174 ? -9.551 -9.287 25.920 1.00 85.25 174 THR A N 1
ATOM 1365 C CA . THR A 1 174 ? -10.076 -8.253 26.820 1.00 85.25 174 THR A CA 1
ATOM 1366 C C . THR A 1 174 ? -11.585 -8.389 27.009 1.00 85.25 174 THR A C 1
ATOM 1368 O O . THR A 1 174 ? -12.075 -8.258 28.134 1.00 85.25 174 THR A O 1
ATOM 1371 N N . ALA A 1 175 ? -12.320 -8.713 25.941 1.00 86.00 175 ALA A N 1
ATOM 1372 C CA . ALA A 1 175 ? -13.754 -8.988 26.013 1.00 86.00 175 ALA A CA 1
ATOM 1373 C C . ALA A 1 175 ? -14.046 -10.164 26.959 1.00 86.00 175 ALA A C 1
ATOM 1375 O O . ALA A 1 175 ? -14.834 -10.027 27.895 1.00 86.00 175 ALA A O 1
ATOM 1376 N N . VAL A 1 176 ? -13.323 -11.280 26.801 1.00 87.75 176 VAL A N 1
ATOM 1377 C CA . VAL A 1 176 ? -13.457 -12.469 27.663 1.00 87.75 176 VAL A CA 1
ATOM 1378 C C . VAL A 1 176 ? -13.180 -12.142 29.133 1.00 87.75 176 VAL A C 1
ATOM 1380 O O . VAL A 1 176 ? -13.901 -12.613 30.018 1.00 87.75 176 VAL A O 1
ATOM 1383 N N . LEU A 1 177 ? -12.162 -11.323 29.418 1.00 87.31 177 LEU A N 1
ATOM 1384 C CA . LEU A 1 177 ? -11.834 -10.929 30.787 1.00 87.31 177 LEU A CA 1
ATOM 1385 C C . LEU A 1 177 ? -12.965 -10.114 31.433 1.00 87.31 177 LEU A C 1
ATOM 1387 O O . LEU A 1 177 ? -13.334 -10.373 32.582 1.00 87.31 177 LEU A O 1
ATOM 1391 N N . LEU A 1 178 ? -13.530 -9.148 30.705 1.00 87.25 178 LEU A N 1
ATOM 1392 C CA . LEU A 1 178 ? -14.642 -8.329 31.192 1.00 87.25 178 LEU A CA 1
ATOM 1393 C C . LEU A 1 178 ? -15.910 -9.165 31.399 1.00 87.25 178 LEU A C 1
ATOM 1395 O O . LEU A 1 178 ? -16.576 -9.023 32.428 1.00 87.25 178 LEU A O 1
ATOM 1399 N N . ASP A 1 179 ? -16.202 -10.082 30.477 1.00 87.81 179 ASP A N 1
ATOM 1400 C CA . ASP A 1 179 ? -17.347 -10.989 30.577 1.00 87.81 179 ASP A CA 1
ATOM 1401 C C . ASP A 1 179 ? -17.192 -11.922 31.796 1.00 87.81 179 ASP A C 1
ATOM 1403 O O . ASP A 1 179 ? -18.142 -12.151 32.549 1.00 87.81 179 ASP A O 1
ATOM 1407 N N . SER A 1 180 ? -15.963 -12.372 32.085 1.00 87.75 180 SER A N 1
ATOM 1408 C CA . SER A 1 180 ? -15.636 -13.133 33.299 1.00 87.75 180 SER A CA 1
ATOM 1409 C C . SER A 1 180 ? -15.921 -12.346 34.584 1.00 87.75 180 SER A C 1
ATOM 1411 O O . SER A 1 180 ? -16.432 -12.924 35.543 1.00 87.75 180 SER A O 1
ATOM 1413 N N . VAL A 1 181 ? -15.638 -11.038 34.639 1.00 86.69 181 VAL A N 1
ATOM 1414 C CA . VAL A 1 181 ? -15.944 -10.213 35.830 1.00 86.69 181 VAL A CA 1
ATOM 1415 C C . VAL A 1 181 ? -17.447 -10.197 36.111 1.00 86.69 181 VAL A C 1
ATOM 1417 O O . VAL A 1 181 ? -17.869 -10.359 37.258 1.00 86.69 181 VAL A O 1
ATOM 1420 N N . VAL A 1 182 ? -18.260 -10.043 35.065 1.00 87.12 182 VAL A N 1
ATOM 1421 C CA . VAL A 1 182 ? -19.722 -10.053 35.178 1.00 87.12 182 VAL A CA 1
ATOM 1422 C C . VAL A 1 182 ? -20.214 -11.434 35.619 1.00 87.12 182 VAL A C 1
ATOM 1424 O O . VAL A 1 182 ? -20.960 -11.536 36.593 1.00 87.12 182 VAL A O 1
ATOM 1427 N N . GLN A 1 183 ? -19.731 -12.507 34.988 1.00 88.75 183 GLN A N 1
ATOM 1428 C CA . GLN A 1 183 ? -20.105 -13.883 35.339 1.00 88.75 183 GLN A CA 1
ATOM 1429 C C . GLN A 1 183 ? -19.720 -14.251 36.781 1.00 88.75 183 GLN A C 1
ATOM 1431 O O . GLN A 1 183 ? -20.486 -14.912 37.482 1.00 88.75 183 GLN A O 1
ATOM 1436 N N . GLN A 1 184 ? -18.554 -13.813 37.265 1.00 89.06 184 GLN A N 1
ATOM 1437 C CA . GLN A 1 184 ? -18.141 -14.036 38.654 1.00 89.06 184 GLN A CA 1
ATOM 1438 C C . GLN A 1 184 ? -19.087 -13.355 39.650 1.00 89.06 184 GLN A C 1
ATOM 1440 O O . GLN A 1 184 ? -19.422 -13.949 40.678 1.00 89.06 184 GLN A O 1
ATOM 1445 N N . ALA A 1 185 ? -19.550 -12.142 39.343 1.00 87.25 185 ALA A N 1
ATOM 1446 C CA . ALA A 1 185 ? -20.527 -11.440 40.168 1.00 87.25 185 ALA A CA 1
ATOM 1447 C C . ALA A 1 185 ? -21.884 -12.160 40.193 1.00 87.25 185 ALA A C 1
ATOM 1449 O O . ALA A 1 185 ? -22.452 -12.356 41.270 1.00 87.25 185 ALA A O 1
ATOM 1450 N N . GLU A 1 186 ? -22.371 -12.617 39.036 1.00 88.81 186 GLU A N 1
ATOM 1451 C CA . GLU A 1 186 ? -23.607 -13.405 38.938 1.00 88.81 186 GLU A CA 1
ATOM 1452 C C . GLU A 1 186 ? -23.524 -14.704 39.750 1.00 88.81 186 GLU A C 1
ATOM 1454 O O . GLU A 1 186 ? -24.427 -15.018 40.529 1.00 88.81 186 GLU A O 1
ATOM 1459 N N . ASN A 1 187 ? -22.409 -15.431 39.619 1.00 89.38 187 ASN A N 1
ATOM 1460 C CA . ASN A 1 187 ? -22.163 -16.677 40.343 1.00 89.38 187 ASN A CA 1
ATOM 1461 C C . ASN A 1 187 ? -22.104 -16.459 41.859 1.00 89.38 187 ASN A C 1
ATOM 1463 O O . ASN A 1 187 ? -22.639 -17.267 42.615 1.00 89.38 187 ASN A O 1
ATOM 1467 N N . LYS A 1 188 ? -21.484 -15.362 42.313 1.00 89.19 188 LYS A N 1
ATOM 1468 C CA . LYS A 1 188 ? -21.346 -15.051 43.742 1.00 89.19 188 LYS A CA 1
ATOM 1469 C C . LYS A 1 188 ? -22.684 -14.736 44.410 1.00 89.19 188 LYS A C 1
ATOM 1471 O O . LYS A 1 188 ? -22.878 -15.074 45.572 1.00 89.19 188 LYS A O 1
ATOM 1476 N N . VAL A 1 189 ? -23.590 -14.090 43.685 1.00 88.44 189 VAL A N 1
ATOM 1477 C CA . VAL A 1 189 ? -24.898 -13.674 44.206 1.00 88.44 189 VAL A CA 1
ATOM 1478 C C . VAL A 1 189 ? -25.997 -14.704 43.884 1.00 88.44 189 VAL A C 1
ATOM 1480 O O . VAL A 1 189 ? -27.090 -14.658 44.442 1.00 88.44 189 VAL A O 1
ATOM 1483 N N . GLY A 1 190 ? -25.719 -15.667 42.999 1.00 85.19 190 GLY A N 1
ATOM 1484 C CA . GLY A 1 190 ? -26.677 -16.695 42.585 1.00 85.19 190 GLY A CA 1
ATOM 1485 C C . GLY A 1 190 ? -27.823 -16.145 41.730 1.00 85.19 190 GLY A C 1
ATOM 1486 O O . GLY A 1 190 ? -28.888 -16.758 41.646 1.00 85.19 190 GLY A O 1
ATOM 1487 N N . LYS A 1 191 ? -27.625 -14.979 41.105 1.00 85.25 191 LYS A N 1
ATOM 1488 C CA . LYS A 1 191 ? -28.624 -14.288 40.286 1.00 85.25 191 LYS A CA 1
ATOM 1489 C C . LYS A 1 191 ? -27.979 -13.788 39.000 1.00 85.25 191 LYS A C 1
ATOM 1491 O O . LYS A 1 191 ? -26.857 -13.303 39.027 1.00 85.25 191 LYS A O 1
ATOM 1496 N N . LYS A 1 192 ? -28.693 -13.892 37.878 1.00 85.69 192 LYS A N 1
ATOM 1497 C CA . LYS A 1 192 ? -28.231 -13.355 36.592 1.00 85.69 192 LYS A CA 1
ATOM 1498 C C . LYS A 1 192 ? -28.656 -11.906 36.422 1.00 85.69 192 LYS A C 1
ATOM 1500 O O . LYS A 1 192 ? -29.794 -11.552 36.742 1.00 85.69 192 LYS A O 1
ATOM 1505 N N . ILE A 1 193 ? -27.767 -11.091 35.873 1.00 81.62 193 ILE A N 1
ATOM 1506 C CA . ILE A 1 193 ? -28.099 -9.747 35.424 1.00 81.62 193 ILE A CA 1
ATOM 1507 C C . ILE A 1 193 ? -28.901 -9.901 34.130 1.00 81.62 193 ILE A C 1
ATOM 1509 O O . ILE A 1 193 ? -28.602 -10.724 33.267 1.00 81.62 193 ILE A O 1
ATOM 1513 N N . THR A 1 194 ? -29.970 -9.126 33.978 1.00 72.69 194 THR A N 1
ATOM 1514 C CA . THR A 1 194 ? -30.726 -9.104 32.720 1.00 72.69 194 THR A CA 1
ATOM 1515 C C . THR A 1 194 ? -29.993 -8.206 31.722 1.00 72.69 194 THR A C 1
ATOM 1517 O O . THR A 1 194 ? -30.281 -7.015 31.631 1.00 72.69 194 THR A O 1
ATOM 1520 N N . ILE A 1 195 ? -28.994 -8.760 31.035 1.00 66.62 195 ILE A N 1
ATOM 1521 C CA . ILE A 1 195 ? -28.185 -8.057 30.027 1.00 66.62 195 ILE A CA 1
ATOM 1522 C C . ILE A 1 195 ? -28.697 -8.424 28.628 1.00 66.62 195 ILE A C 1
ATOM 1524 O O . ILE A 1 195 ? -29.000 -9.588 28.366 1.00 66.62 195 ILE A O 1
ATOM 1528 N N . GLY A 1 196 ? -28.825 -7.435 27.740 1.00 59.16 196 GLY A N 1
ATOM 1529 C CA . GLY A 1 196 ? -29.290 -7.638 26.362 1.00 59.16 196 GLY A CA 1
ATOM 1530 C C . GLY A 1 196 ? -28.181 -8.060 25.395 1.00 59.16 196 GLY A C 1
ATOM 1531 O O . GLY A 1 196 ? -28.471 -8.668 24.368 1.00 59.16 196 GLY A O 1
ATOM 1532 N N . ALA A 1 197 ? -26.926 -7.769 25.737 1.00 61.56 197 ALA A N 1
ATOM 1533 C CA . ALA A 1 197 ? -25.742 -8.126 24.968 1.00 61.56 197 ALA A CA 1
ATOM 1534 C C . ALA A 1 197 ? -24.656 -8.673 25.904 1.00 61.56 197 ALA A C 1
ATOM 1536 O O . ALA A 1 197 ? -24.498 -8.184 27.023 1.00 61.56 197 ALA A O 1
ATOM 1537 N N . LYS A 1 198 ? -23.927 -9.694 25.445 1.00 70.38 198 LYS A N 1
ATOM 1538 C CA . LYS A 1 198 ? -22.649 -10.076 26.056 1.00 70.38 198 LYS A CA 1
ATOM 1539 C C . LYS A 1 198 ? -21.549 -9.138 25.565 1.00 70.38 198 LYS A C 1
ATOM 1541 O O . LYS A 1 198 ? -21.727 -8.496 24.525 1.00 70.38 198 LYS A O 1
ATOM 1546 N N . ILE A 1 199 ? -20.471 -9.051 26.339 1.00 65.94 199 ILE A N 1
ATOM 1547 C CA . ILE A 1 199 ? -19.256 -8.338 25.936 1.00 65.94 199 ILE A CA 1
ATOM 1548 C C . ILE A 1 199 ? -18.558 -9.147 24.839 1.00 65.94 199 ILE A C 1
ATOM 1550 O O . ILE A 1 199 ? -18.496 -10.391 24.979 1.00 65.94 199 ILE A O 1
#

Radius of gyration: 40.69 Å; Cα contacts (8 Å, |Δi|>4): 133; chains: 1; bounding box: 69×31×107 Å

Mean predicted aligned error: 14.68 Å

Nearest PDB structures (foldseek):
  5krw-assembly1_A  TM=7.036E-01  e=2.190E+00  Salmonella enterica subsp. enterica serovar Typhimurium str. LT2
  6zw4-assembly1_C  TM=5.595E-01  e=7.509E+00  Nostoc punctiforme

pLDDT: mean 87.19, std 8.42, range [54.94, 95.75]

Secondary structure (DSSP, 8-state):
---HHHHTT-S-GGGGTTTEEEEEE-SSS-EEEEEE-SEETTEE-TTTTSHHHHHHHHHHHHHHHHHHH---GGG---S-----TT--HHHHHHHHHHHHHHHHHHHHHHHHHHHHHHHHHHHHHHHHHHHHHHHHHHHHHHHHTT-HHHHHHHHHHHHHHHHHHHTT---HHHHHHHHHHHHHHHHHHT-----SS--

Foldseek 3Di:
DDALCVVQPHPDPVQQVVQKDWDWDDDPDTDIDIGGHCATPNDGRPCCPPPVSVVNVVVVVQVCCCVPVVDHPVPDDDPDDDPPDDDDVVVVVVVVVVVVVVVVVVVVVVVVVVVVLVVVLVVVLVVLLVVLLVLLVQLLVCLVVVVPVSNLVSLVVNQVSQVVNVVSVDDPVVLVVSLVSQVVSCVVSVHHRPHPDRD

Sequence (199 aa):
MSSIAEKIGLTSTSQLKGKVFANVHDQDNPHLNVMVSRVIDGKAIANLDQKAVIGVAKRSFT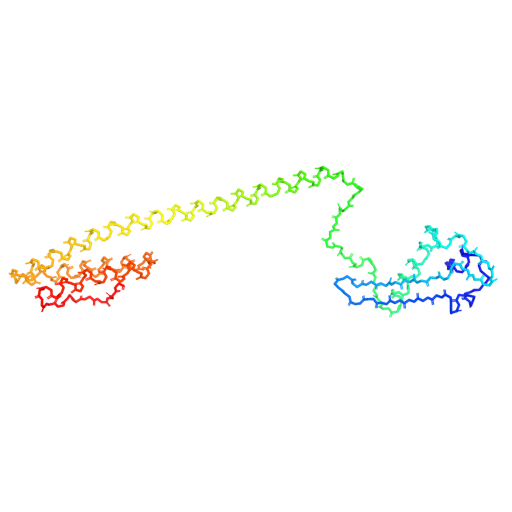ASVLKHCGLDVSSYTPLQTNLGKRQANWQLQQRAAEKATKDQEKATKNVIERLEDEIENAKELQRLTAMLQNQVFKWMDAVEQQDKKQEARQGNRINNTINKINDLNIDPETAVLLDSVVQQAENKVGKKITIGAKI

Solvent-accessible surface area (backbone atoms only — not comparable to full-atom values): 11716 Å² total; per-residue (Å²): 131,80,49,63,35,57,72,59,74,41,95,46,68,73,75,46,64,92,40,56,49,76,48,79,44,91,52,104,71,69,45,76,50,76,49,66,59,53,60,54,98,92,40,73,45,85,53,64,84,35,69,70,39,52,51,40,50,53,51,52,48,52,54,48,40,33,73,75,68,69,50,57,75,87,76,62,78,68,97,70,76,84,85,54,86,81,70,57,69,65,62,57,51,49,52,52,48,57,49,51,51,51,54,49,53,52,53,51,50,57,51,51,56,51,51,51,52,52,52,51,52,52,52,51,50,53,53,50,49,57,49,41,54,55,34,51,53,54,24,53,55,20,57,77,69,64,36,65,69,55,27,53,53,28,32,54,50,41,41,55,47,43,54,56,52,59,72,64,71,65,58,70,71,59,32,52,53,55,42,47,56,55,50,51,54,26,64,74,71,74,48,80,72,80,57,92,67,84,92